Protein AF-A0A1Y2C1S2-F1 (afdb_monomer_lite)

pLDDT: mean 71.83, std 24.32, range [25.81, 98.12]

Sequence (373 aa):
MFNSSDQAVVQDSPNCITTIVNPSDSTSVFQALFCDPNTVVGVEVQNPPTPLNSVPSVIASLASLSVLRLSNALYGSSILQSLFGAVSNATYFSILDLGGNPALSKNTERVLSGFIPELTPELYASPYFIYIFLENNNFSGSFPNSMSDTMAKVSVANNTLLTGPLPASNFSSTSHQVSTTDEWKNTLRCDFGNTSLCVPATWVYQPGCIRTTTLSIRTCDGSVTKPIDPMDPFRRSLGGWTSGSGPDLGPVPSGFGNWTTGYHEISGGNSPALSTTQIAALVFGLLSAGCIGFLVYSRYTNLKRRNLTGASTTTRGTSTRNGADYVELEEEIELPRYSPMAPEYHENQGGSSSQTSPVVKEGKVDKKTKAEV

Secondary structure (DSSP, 8-state):
---TTS-------TTSEEEEEETTEEEEEEEEEEEETTEEEEEEEES-SS-BSS--GGGGG-TT--EEEEETTB-BSSHHHHHHHHHTT-TT--EEE-PPPGGGTT-GGG-BEEE-PPPPHHHHT-SS--EEE--SSEEEEPPPGGGSS--SEEE-TT-TEEEEEPPPPTT--TT----TT----S--EEE-TTSEEEB-TT-SS--GGGGG-S-PPPBTTS-PPPPPPTT-TTTGGGTT--SS---SS--S-TTS---S----------------TTSSHHHHHHHHHHHHHHHHHHHHHHHHHHHHHHTT--------------------------------------------PPPPPPPP---------

InterPro domains:
  IPR032675 Leucine-rich repeat domain superfamily [G3DSA:3.80.10.10] (10-185)
  IPR046959 Pollen receptor-like kinase 1-6/SFR4-like [PTHR48007] (56-325)

Organism: NCBI:txid329046

Foldseek 3Di:
DQDPPQPQPQPDDPQQKTKGAGPVHRQFIWMFHAPDLQATAETATGPHVQADQEDQLVLLVRQNHAYYHQELRYAEECHQVVNLVSNLNHLQHAEDHHAYDLVCLPPRSRAYEHANDAHDPSQLPRPRHAYYHRDSHQYADEDYQSPALSHQEEEHAHNARYADEDAAHPPPDPPPDRDSAHARQNHQAYHHHNYHYAHEPSYQAHHLRCVPDPDFGHHPVRDDGHHHPPVRPVVVVVPDPDPDCDDDPPDDPVPVPDPDDDDDDDDDDDDDDDDDDDPPNVCVSVCVVVVSVVSSVVSVVVVVVVVVVVVPPPPPDDDDDDDDDDDDDDPPPDDPPPDPPDPDDPPPPDDDDDDDDDDDDDDDDDDDDDDDD

Structure (mmCIF, N/CA/C/O backbone):
data_AF-A0A1Y2C1S2-F1
#
_entry.id   AF-A0A1Y2C1S2-F1
#
loop_
_atom_site.group_PDB
_atom_site.id
_atom_site.type_symbol
_atom_site.label_atom_id
_atom_site.label_alt_id
_atom_site.label_comp_id
_atom_site.label_asym_id
_atom_site.label_entity_id
_atom_site.label_seq_id
_atom_site.pdbx_PDB_ins_code
_atom_site.Cartn_x
_atom_site.Cartn_y
_atom_site.Cartn_z
_atom_site.occupancy
_atom_site.B_iso_or_equiv
_atom_site.auth_seq_id
_atom_site.auth_comp_id
_atom_site.auth_asym_id
_atom_site.auth_atom_id
_atom_site.pdbx_PDB_model_num
ATOM 1 N N . MET A 1 1 ? -23.536 -3.121 6.756 1.00 58.19 1 MET A N 1
ATOM 2 C CA . MET A 1 1 ? -22.904 -2.262 7.777 1.00 58.19 1 MET A CA 1
ATOM 3 C C . MET A 1 1 ? -23.477 -2.711 9.098 1.00 58.19 1 MET A C 1
ATOM 5 O O . MET A 1 1 ? -24.654 -3.047 9.095 1.00 58.19 1 MET A O 1
ATOM 9 N N . PHE A 1 2 ? -22.677 -2.737 10.162 1.00 43.38 2 PHE A N 1
ATOM 10 C CA . PHE A 1 2 ? -23.150 -3.153 11.478 1.00 43.38 2 PHE A CA 1
ATOM 11 C C . PHE A 1 2 ? -24.281 -2.242 11.932 1.00 43.38 2 PHE A C 1
ATOM 13 O O . PHE A 1 2 ? -24.080 -1.048 12.155 1.00 43.38 2 PHE A O 1
ATOM 20 N N . ASN A 1 3 ? -25.481 -2.789 11.988 1.00 44.88 3 ASN A N 1
ATOM 21 C CA . ASN A 1 3 ? -26.625 -2.104 12.541 1.00 44.88 3 ASN A CA 1
ATOM 22 C C . ASN A 1 3 ? -26.408 -1.969 14.057 1.00 44.88 3 ASN A C 1
ATOM 24 O O . ASN A 1 3 ? -25.737 -2.806 14.658 1.00 44.88 3 ASN A O 1
ATOM 28 N N . SER A 1 4 ? -26.984 -0.965 14.721 1.00 44.12 4 SER A N 1
ATOM 29 C CA . SER A 1 4 ? -26.893 -0.890 16.195 1.00 44.12 4 SER A CA 1
ATOM 30 C C . SER A 1 4 ? -27.535 -2.103 16.892 1.00 44.12 4 SER A C 1
ATOM 32 O O . SER A 1 4 ? -27.289 -2.339 18.073 1.00 44.12 4 SER A O 1
ATOM 34 N N . SER A 1 5 ? -28.344 -2.873 16.153 1.00 46.62 5 SER A N 1
ATOM 35 C CA . SER A 1 5 ? -28.918 -4.159 16.552 1.00 46.62 5 SER A CA 1
ATOM 36 C C . SER A 1 5 ? -28.009 -5.365 16.305 1.00 46.62 5 SER A C 1
ATOM 38 O O . SER A 1 5 ? -28.317 -6.449 16.798 1.00 46.62 5 SER A O 1
ATOM 40 N N . ASP A 1 6 ? -26.928 -5.216 15.539 1.00 49.78 6 ASP A N 1
ATOM 41 C CA . ASP A 1 6 ? -25.979 -6.301 15.319 1.00 49.78 6 ASP A CA 1
ATOM 42 C C . ASP A 1 6 ? -25.179 -6.461 16.606 1.00 49.78 6 ASP A C 1
ATOM 44 O O . ASP A 1 6 ? -24.431 -5.570 17.014 1.00 49.78 6 ASP A O 1
ATOM 48 N N . GLN A 1 7 ? -25.384 -7.585 17.293 1.00 49.09 7 GLN A N 1
ATOM 49 C CA . GLN A 1 7 ? -24.634 -7.883 18.502 1.00 49.09 7 GLN A CA 1
ATOM 50 C C . GLN A 1 7 ? -23.166 -8.060 18.126 1.00 49.09 7 GLN A C 1
ATOM 52 O O . GLN A 1 7 ? -22.754 -9.113 17.642 1.00 49.09 7 GLN A O 1
ATOM 57 N N . ALA A 1 8 ? -22.378 -7.008 18.341 1.00 53.69 8 ALA A N 1
ATOM 58 C CA . ALA A 1 8 ? -20.935 -7.097 18.292 1.00 53.69 8 ALA A CA 1
ATOM 59 C C . ALA A 1 8 ? -20.509 -8.125 19.344 1.00 53.69 8 ALA A C 1
ATOM 61 O O . ALA A 1 8 ? -20.595 -7.878 20.549 1.00 53.69 8 ALA A O 1
ATOM 62 N N . VAL A 1 9 ? -20.068 -9.294 18.886 1.00 56.16 9 VAL A N 1
ATOM 63 C CA . VAL A 1 9 ? -19.384 -10.251 19.749 1.00 56.16 9 VAL A CA 1
ATOM 64 C C . VAL A 1 9 ? -18.013 -9.655 20.034 1.00 56.16 9 VAL A C 1
ATOM 66 O O . VAL A 1 9 ? -17.064 -9.847 19.280 1.00 56.16 9 VAL A O 1
ATOM 69 N N . VAL A 1 10 ? -17.928 -8.862 21.103 1.00 56.62 10 VAL A N 1
ATOM 70 C CA . VAL A 1 10 ? -16.654 -8.328 21.584 1.00 56.62 10 VAL A CA 1
ATOM 71 C C . VAL A 1 10 ? -15.895 -9.483 22.219 1.00 56.62 10 VAL A C 1
ATOM 73 O O . VAL A 1 10 ? -16.111 -9.837 23.378 1.00 56.62 10 VAL A O 1
ATOM 76 N N . GLN A 1 11 ? -15.017 -10.099 21.439 1.00 56.59 11 GLN A N 1
ATOM 77 C CA . GLN A 1 11 ? -14.095 -11.098 21.950 1.00 56.59 11 GLN A CA 1
ATOM 78 C C . GLN A 1 11 ? -12.866 -10.378 22.516 1.00 56.59 11 GLN A C 1
ATOM 80 O O . GLN A 1 11 ? -11.910 -10.092 21.798 1.00 56.59 11 GLN A O 1
ATOM 85 N N . ASP A 1 12 ? -12.915 -10.043 23.807 1.00 55.41 12 ASP A N 1
ATOM 86 C CA . ASP A 1 12 ? -11.775 -9.466 24.524 1.00 55.41 12 ASP A CA 1
ATOM 87 C C . ASP A 1 12 ? -10.685 -10.536 24.693 1.00 55.41 12 ASP A C 1
ATOM 89 O O . ASP A 1 12 ? -10.732 -11.374 25.595 1.00 55.41 12 ASP A O 1
ATOM 93 N N . SER A 1 13 ? -9.689 -10.509 23.807 1.00 61.09 13 SER A N 1
ATOM 94 C CA . SER A 1 13 ? -8.482 -11.320 23.952 1.00 61.09 13 SER A CA 1
ATOM 95 C C . SER A 1 13 ? -7.533 -10.674 24.977 1.00 61.09 13 SER A C 1
ATOM 97 O O . SER A 1 13 ? -7.455 -9.436 25.045 1.00 61.09 13 SER A O 1
ATOM 99 N N . PRO A 1 14 ? -6.761 -11.464 25.754 1.00 69.25 14 PRO A N 1
ATOM 100 C CA . PRO A 1 14 ? -5.636 -10.943 26.538 1.00 69.25 14 PRO A CA 1
ATOM 101 C C . PRO A 1 14 ? -4.623 -10.163 25.681 1.00 69.25 14 PRO A C 1
ATOM 103 O O . PRO A 1 14 ? -3.882 -9.347 26.214 1.00 69.25 14 PRO A O 1
ATOM 106 N N . ASN A 1 15 ? -4.654 -10.332 24.357 1.00 73.50 15 ASN A N 1
ATOM 107 C CA . ASN A 1 15 ? -3.693 -9.757 23.416 1.00 73.50 15 ASN A CA 1
ATOM 108 C C . ASN A 1 15 ? -4.029 -8.326 22.952 1.00 73.50 15 ASN A C 1
ATOM 110 O O . ASN A 1 15 ? -3.573 -7.919 21.893 1.00 73.50 15 ASN A O 1
ATOM 114 N N . CYS A 1 16 ? -4.848 -7.572 23.694 1.00 88.12 16 CYS A N 1
ATOM 115 C CA . CYS A 1 16 ? -5.206 -6.182 23.360 1.00 88.12 16 CYS A CA 1
ATOM 116 C C . CYS A 1 16 ? -5.847 -5.983 21.968 1.00 88.12 16 CYS A C 1
ATOM 118 O O . CYS A 1 16 ? -5.737 -4.916 21.371 1.00 88.12 16 CYS A O 1
ATOM 120 N N . ILE A 1 17 ? -6.552 -6.993 21.455 1.00 90.31 17 ILE A N 1
ATOM 121 C CA . ILE A 1 17 ? -7.254 -6.928 20.167 1.00 90.31 17 ILE A CA 1
ATOM 122 C C . ILE A 1 17 ? -8.752 -6.930 20.421 1.00 90.31 17 ILE A C 1
ATOM 124 O O . ILE A 1 17 ? -9.255 -7.750 21.189 1.00 90.31 17 ILE A O 1
ATOM 128 N N . THR A 1 18 ? -9.459 -6.034 19.738 1.00 88.44 18 THR A N 1
ATOM 129 C CA . THR A 1 18 ? -10.916 -6.075 19.632 1.00 88.44 18 THR A CA 1
ATOM 130 C C . THR A 1 18 ? -11.305 -6.411 18.202 1.00 88.44 18 THR A C 1
ATOM 132 O O . THR A 1 18 ? -10.871 -5.733 17.276 1.00 88.44 18 THR A O 1
ATOM 135 N N . THR A 1 19 ? -12.134 -7.441 18.035 1.00 89.94 19 THR A N 1
ATOM 136 C CA . THR A 1 19 ? -12.694 -7.852 16.741 1.00 89.94 19 THR A CA 1
ATOM 137 C C . THR A 1 19 ? -14.204 -7.660 16.740 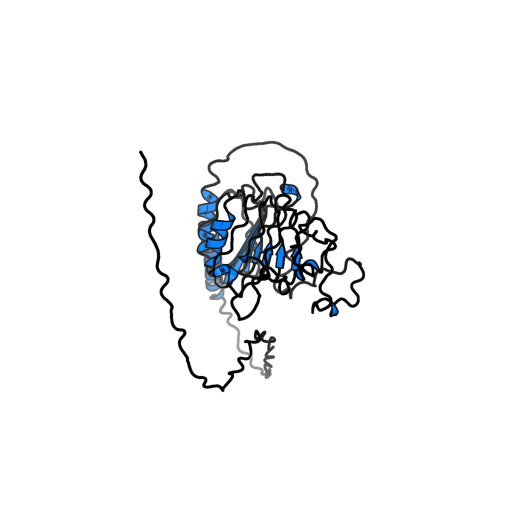1.00 89.94 19 THR A C 1
ATOM 139 O O . THR A 1 19 ? -14.869 -7.976 17.723 1.00 89.94 19 THR A O 1
ATOM 142 N N . ILE A 1 20 ? -14.739 -7.168 15.627 1.00 88.56 20 ILE A N 1
ATOM 143 C CA . ILE A 1 20 ? -16.166 -7.052 15.346 1.00 88.56 20 ILE A CA 1
ATOM 144 C C . ILE A 1 20 ? -16.408 -7.715 13.980 1.00 88.56 20 ILE A C 1
ATOM 146 O O . ILE A 1 20 ? -15.863 -7.274 12.969 1.00 88.56 20 ILE A O 1
ATOM 150 N N . VAL A 1 21 ? -17.205 -8.787 13.948 1.00 91.06 21 VAL A N 1
ATOM 151 C CA . VAL A 1 21 ? -17.514 -9.568 12.731 1.00 91.06 21 VAL A CA 1
ATOM 152 C C . VAL A 1 21 ? -18.985 -9.435 12.392 1.00 91.06 21 VAL A C 1
ATOM 154 O O . VAL A 1 21 ? -19.830 -9.572 13.278 1.00 91.06 21 VAL A O 1
ATOM 157 N N . ASN A 1 22 ? -19.299 -9.155 11.126 1.00 85.69 22 ASN A N 1
ATOM 158 C CA . ASN A 1 22 ? -20.676 -8.940 10.701 1.00 85.69 22 ASN A CA 1
ATOM 159 C C . ASN A 1 22 ? -21.453 -10.258 10.792 1.00 85.69 22 ASN A C 1
ATOM 161 O O . ASN A 1 22 ? -21.057 -11.232 10.155 1.00 85.69 22 ASN A O 1
ATOM 165 N N . PRO A 1 23 ? -22.573 -10.310 11.539 1.00 88.56 23 PRO A N 1
ATOM 166 C CA . PRO A 1 23 ? -23.331 -11.548 11.701 1.00 88.56 23 PRO A CA 1
ATOM 167 C C . PRO A 1 23 ? -23.911 -12.074 10.381 1.00 88.56 23 PRO A C 1
ATOM 169 O O . PRO A 1 23 ? -24.165 -13.267 10.259 1.00 88.56 23 PRO A O 1
ATOM 172 N N . SER A 1 24 ? -24.119 -11.194 9.397 1.00 90.75 24 SER A N 1
ATOM 173 C CA . SER A 1 24 ? -24.622 -11.556 8.065 1.00 90.75 24 SER A CA 1
ATOM 174 C C . SER A 1 24 ? -23.524 -11.911 7.058 1.00 90.75 24 SER A C 1
ATOM 176 O O . SER A 1 24 ? -23.828 -12.479 6.014 1.00 90.75 24 SER A O 1
ATOM 178 N N . ASP A 1 25 ? -22.266 -11.578 7.352 1.00 87.75 25 ASP A N 1
ATOM 179 C CA . ASP A 1 25 ? -21.135 -11.773 6.447 1.00 87.75 25 ASP A CA 1
ATOM 180 C C . ASP A 1 25 ? -19.847 -11.949 7.255 1.00 87.75 25 ASP A C 1
ATOM 182 O O . ASP A 1 25 ? -19.227 -10.980 7.697 1.00 87.75 25 ASP A O 1
ATOM 186 N N . SER A 1 26 ? -19.418 -13.198 7.420 1.00 90.94 26 SER A N 1
ATOM 187 C CA . SER A 1 26 ? -18.207 -13.526 8.172 1.00 90.94 26 SER A CA 1
ATOM 188 C C . SER A 1 26 ? -16.919 -13.014 7.523 1.00 90.94 26 SER A C 1
ATOM 190 O O . SER A 1 26 ? -15.879 -13.033 8.173 1.00 90.94 26 SER A O 1
ATOM 192 N N . THR A 1 27 ? -16.958 -12.573 6.260 1.00 90.81 27 THR A N 1
ATOM 193 C CA . THR A 1 27 ? -15.801 -11.973 5.577 1.00 90.81 27 THR A CA 1
ATOM 194 C C . THR A 1 27 ? -15.654 -10.481 5.874 1.00 90.81 27 THR A C 1
ATOM 196 O O . THR A 1 27 ? -14.586 -9.915 5.640 1.00 90.81 27 THR A O 1
ATOM 199 N N . SER A 1 28 ? -16.713 -9.854 6.399 1.00 92.56 28 SER A N 1
ATOM 200 C CA . SER A 1 28 ? -16.741 -8.453 6.801 1.00 92.56 28 SER A CA 1
ATOM 201 C C . SER A 1 28 ? -16.262 -8.317 8.247 1.00 92.56 28 SER A C 1
ATOM 203 O O . SER A 1 28 ? -17.039 -8.491 9.195 1.00 92.56 28 SER A O 1
ATOM 205 N N . VAL A 1 29 ? -15.000 -7.934 8.415 1.00 92.88 29 VAL A N 1
ATOM 206 C CA . VAL A 1 29 ? -14.326 -7.861 9.717 1.00 92.88 29 VAL A CA 1
ATOM 207 C C . VAL A 1 29 ? -13.828 -6.442 9.984 1.00 92.88 29 VAL A C 1
ATOM 209 O O . VAL A 1 29 ? -13.278 -5.783 9.104 1.00 92.88 29 VAL A O 1
ATOM 212 N N . PHE A 1 30 ? -14.016 -5.973 11.216 1.00 94.31 30 PHE A N 1
ATOM 213 C CA . PHE A 1 30 ? -13.339 -4.803 11.767 1.00 94.31 30 PHE A CA 1
ATOM 214 C C . PHE A 1 30 ? -12.497 -5.231 12.964 1.00 94.31 30 PHE A C 1
ATOM 216 O O . PHE A 1 30 ? -12.990 -5.907 13.869 1.00 94.31 30 PHE A O 1
ATOM 223 N N . GLN A 1 31 ? -11.248 -4.792 13.000 1.00 94.00 31 GLN A N 1
ATOM 224 C CA . GLN A 1 31 ? -10.311 -5.075 14.071 1.00 94.00 31 GLN A CA 1
ATOM 225 C C . GLN A 1 31 ? -9.529 -3.837 14.474 1.00 94.00 31 GLN A C 1
ATOM 227 O O . GLN A 1 31 ? -9.115 -3.028 13.645 1.00 94.00 31 GLN A O 1
ATOM 232 N N . ALA A 1 32 ? -9.309 -3.718 15.778 1.00 94.62 32 ALA A N 1
ATOM 233 C CA . ALA A 1 32 ? -8.447 -2.708 16.361 1.00 94.62 32 ALA A CA 1
ATOM 234 C C . ALA A 1 32 ? -7.477 -3.372 17.342 1.00 94.62 32 ALA A C 1
ATOM 236 O O . ALA A 1 32 ? -7.888 -4.129 18.228 1.00 94.62 32 ALA A O 1
ATOM 237 N N . LEU A 1 33 ? -6.192 -3.079 17.163 1.00 93.00 33 LEU A N 1
ATOM 238 C CA . LEU A 1 33 ? -5.099 -3.493 18.031 1.00 93.00 33 LEU A CA 1
ATOM 239 C C . LEU A 1 33 ? -4.693 -2.316 18.914 1.00 93.00 33 LEU A C 1
ATOM 241 O O . LEU A 1 33 ? -4.462 -1.205 18.431 1.00 93.00 33 LEU A O 1
ATOM 245 N N . PHE A 1 34 ? -4.562 -2.597 20.201 1.00 92.00 34 PHE A N 1
ATOM 246 C CA . PHE A 1 34 ? -4.246 -1.625 21.228 1.00 92.00 34 PHE A CA 1
ATOM 247 C C . PHE A 1 34 ? -2.914 -1.972 21.901 1.00 92.00 34 PHE A C 1
ATOM 249 O O . PHE A 1 34 ? -2.631 -3.141 22.145 1.00 92.00 34 PHE A O 1
ATOM 256 N N . CYS A 1 35 ? -2.103 -0.972 22.239 1.00 88.69 35 CYS A N 1
ATOM 257 C CA . CYS A 1 35 ? -0.962 -1.174 23.147 1.00 88.69 35 CYS A CA 1
ATOM 258 C C . CYS A 1 35 ? -1.383 -1.032 24.614 1.00 88.69 35 CYS A C 1
ATOM 260 O O . CYS A 1 35 ? -0.890 -1.738 25.489 1.00 88.69 35 CYS A O 1
ATOM 262 N N . ASP A 1 36 ? -2.333 -0.139 24.871 1.00 88.69 36 ASP A N 1
ATOM 263 C CA . ASP A 1 36 ? -2.933 0.128 26.174 1.00 88.69 36 ASP A CA 1
ATOM 264 C C . ASP A 1 36 ? -4.424 0.482 25.973 1.00 88.69 36 ASP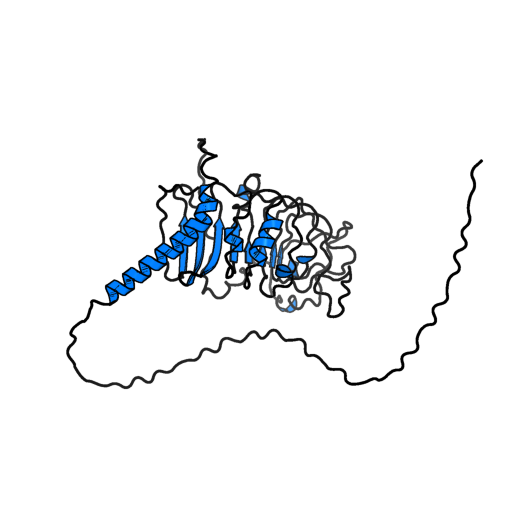 A C 1
ATOM 266 O O . ASP A 1 36 ? -4.880 0.559 24.831 1.00 88.69 36 ASP A O 1
ATOM 270 N N . PRO A 1 37 ? -5.226 0.696 27.032 1.00 83.81 37 PRO A N 1
ATOM 271 C CA . PRO A 1 37 ? -6.664 0.940 26.889 1.00 83.81 37 PRO A CA 1
ATOM 272 C C . PRO A 1 37 ? -7.067 2.121 25.989 1.00 83.81 37 PRO A C 1
ATOM 274 O O . PRO A 1 37 ? -8.221 2.168 25.570 1.00 83.81 37 PRO A O 1
ATOM 277 N N . ASN A 1 38 ? -6.161 3.063 25.715 1.00 87.75 38 ASN A N 1
ATOM 278 C CA . ASN A 1 38 ? -6.422 4.298 24.979 1.00 87.75 38 ASN A CA 1
ATOM 279 C C . ASN A 1 38 ? -5.603 4.430 23.683 1.00 87.75 38 ASN A C 1
ATOM 281 O O . ASN A 1 38 ? -5.903 5.307 22.874 1.00 87.75 38 ASN A O 1
ATOM 285 N N . THR A 1 39 ? -4.593 3.586 23.470 1.00 91.38 39 THR A N 1
ATOM 286 C CA . THR A 1 39 ? -3.665 3.726 22.341 1.00 91.38 39 THR A CA 1
ATOM 287 C C . THR A 1 39 ? -3.909 2.662 21.281 1.00 91.38 39 THR A C 1
ATOM 289 O O . THR A 1 39 ? -3.531 1.503 21.455 1.00 91.38 39 THR A O 1
ATOM 292 N N . VAL A 1 40 ? -4.505 3.070 20.158 1.00 94.75 40 VAL A N 1
ATOM 293 C CA . VAL A 1 40 ? -4.667 2.231 18.961 1.00 94.75 40 VAL A CA 1
ATOM 294 C C . VAL A 1 40 ? -3.370 2.243 18.157 1.00 94.75 40 VAL A C 1
ATOM 296 O O . VAL A 1 40 ? -2.907 3.304 17.742 1.00 94.75 40 VAL A O 1
ATOM 299 N N . VAL A 1 41 ? -2.813 1.062 17.902 1.00 96.69 41 VAL A N 1
ATOM 300 C CA . VAL A 1 41 ? -1.593 0.888 17.096 1.00 96.69 41 VAL A CA 1
ATOM 301 C C . VAL A 1 41 ? -1.829 0.133 15.794 1.00 96.69 41 VAL A C 1
ATOM 303 O O . VAL A 1 41 ? -0.994 0.187 14.893 1.00 96.69 41 VAL A O 1
ATOM 306 N N . GLY A 1 42 ? -2.974 -0.534 15.655 1.00 96.69 42 GLY A N 1
ATOM 307 C CA . GLY A 1 42 ? -3.355 -1.211 14.423 1.00 96.69 42 GLY A CA 1
ATOM 308 C C . GLY A 1 42 ? -4.847 -1.099 14.160 1.00 96.69 42 GLY A C 1
ATOM 309 O O . GLY A 1 42 ? -5.649 -1.222 15.085 1.00 96.69 42 GLY A O 1
ATOM 310 N N . VAL A 1 43 ? -5.217 -0.882 12.903 1.00 96.94 43 VAL A N 1
ATOM 311 C CA . VAL A 1 43 ? -6.607 -0.925 12.440 1.00 96.94 43 VAL A CA 1
ATOM 312 C C . VAL A 1 43 ? -6.680 -1.807 11.207 1.00 96.94 43 VAL A C 1
ATOM 314 O O . VAL A 1 43 ? -5.900 -1.638 10.271 1.00 96.94 43 VAL A O 1
ATOM 317 N N . GLU A 1 44 ? -7.639 -2.723 11.201 1.00 96.62 44 GLU A N 1
ATOM 318 C CA . GLU A 1 44 ? -7.928 -3.593 10.072 1.00 96.62 44 GLU A CA 1
ATOM 319 C C . GLU A 1 44 ? -9.424 -3.566 9.753 1.00 96.62 44 GLU A C 1
ATOM 321 O O . GLU A 1 44 ? -10.276 -3.733 10.625 1.00 96.62 44 GLU A O 1
ATOM 326 N N . VAL A 1 45 ? -9.748 -3.309 8.490 1.00 95.69 45 VAL A N 1
ATOM 327 C CA . VAL A 1 45 ? -11.105 -3.350 7.952 1.00 95.69 45 VAL A CA 1
ATOM 328 C C . VAL A 1 45 ? -11.071 -4.183 6.687 1.00 95.69 45 VAL A C 1
ATOM 330 O O . VAL A 1 45 ? -10.375 -3.834 5.734 1.00 95.69 45 VAL A O 1
ATOM 333 N N . GLN A 1 46 ? -11.839 -5.263 6.672 1.00 95.31 46 GLN A N 1
ATOM 334 C CA . GLN A 1 46 ? -11.895 -6.197 5.561 1.00 95.31 46 GLN A CA 1
ATOM 335 C C . GLN A 1 46 ? -13.331 -6.331 5.059 1.00 95.31 46 GLN A C 1
ATOM 337 O O . GLN A 1 46 ? -14.248 -6.509 5.857 1.00 95.31 46 GLN A O 1
ATOM 342 N N . ASN A 1 47 ? -13.513 -6.230 3.738 1.00 93.81 47 ASN A N 1
ATOM 343 C CA . ASN A 1 47 ? -14.783 -6.430 3.029 1.00 93.81 47 ASN A CA 1
ATOM 344 C C . ASN A 1 47 ? -16.009 -5.796 3.717 1.00 93.81 47 ASN A C 1
ATOM 346 O O . ASN A 1 47 ? -17.044 -6.454 3.837 1.00 93.81 47 ASN A O 1
ATOM 350 N N . PRO A 1 48 ? -15.969 -4.525 4.166 1.00 93.69 48 PRO A N 1
ATOM 351 C CA . PRO A 1 48 ? -17.128 -3.942 4.823 1.00 93.69 48 PRO A CA 1
ATOM 352 C C . PRO A 1 48 ? -18.324 -3.960 3.859 1.00 93.69 48 PRO A C 1
ATOM 354 O O . PRO A 1 48 ? -18.145 -3.785 2.649 1.00 93.69 48 PRO A O 1
ATOM 357 N N . PRO A 1 49 ? -19.572 -4.113 4.329 1.00 89.75 49 PRO A N 1
ATOM 358 C CA . PRO A 1 49 ? -20.708 -4.288 3.422 1.00 89.75 49 PRO A CA 1
ATOM 359 C C . PRO A 1 49 ? -20.973 -3.037 2.579 1.00 89.75 49 PRO A C 1
ATOM 361 O O . PRO A 1 49 ? -21.541 -3.127 1.497 1.00 89.75 49 PRO A O 1
ATOM 364 N N . THR A 1 50 ? -20.522 -1.881 3.067 1.00 91.25 50 THR A N 1
ATOM 365 C CA . THR A 1 50 ? -20.531 -0.616 2.340 1.00 91.25 50 THR A CA 1
ATOM 366 C C . THR A 1 50 ? -19.133 -0.008 2.446 1.00 91.25 50 THR A C 1
ATOM 368 O O . THR A 1 50 ? -18.770 0.460 3.528 1.00 91.25 50 THR A O 1
ATOM 371 N N . PRO A 1 51 ? -18.329 -0.068 1.376 1.00 93.56 51 PRO A N 1
ATOM 372 C CA . PRO A 1 51 ? -17.018 0.567 1.338 1.00 93.56 51 PRO A CA 1
ATOM 373 C C . PRO A 1 51 ? -17.164 2.095 1.345 1.00 93.56 51 PRO A C 1
ATOM 375 O O . PRO A 1 51 ? -18.237 2.638 1.070 1.00 93.56 51 PRO A O 1
ATOM 378 N N . LEU A 1 52 ? -16.089 2.796 1.692 1.00 94.19 52 LEU A N 1
ATOM 379 C CA . LEU A 1 52 ? -16.068 4.250 1.821 1.00 94.19 52 LEU A CA 1
ATOM 380 C C . LEU A 1 52 ? -15.409 4.894 0.599 1.00 94.19 52 LEU A C 1
ATOM 382 O O . LEU A 1 52 ? -14.385 4.425 0.110 1.00 94.19 52 LEU A O 1
ATOM 386 N N . ASN A 1 53 ? -15.969 6.009 0.134 1.00 95.38 53 ASN A N 1
ATOM 387 C CA . ASN A 1 53 ? -15.370 6.838 -0.919 1.00 95.38 53 ASN A CA 1
ATOM 388 C C . ASN A 1 53 ? -14.505 7.985 -0.366 1.00 95.38 53 ASN A C 1
ATOM 390 O O . ASN A 1 53 ? -14.071 8.858 -1.116 1.00 95.38 53 ASN A O 1
ATOM 394 N N . SER A 1 54 ? -14.285 8.023 0.946 1.00 95.75 54 SER A N 1
ATOM 395 C CA . SER A 1 54 ? -13.499 9.051 1.618 1.00 95.75 54 SER A CA 1
ATOM 396 C C . SER A 1 54 ? -12.752 8.466 2.809 1.00 95.75 54 SER A C 1
ATOM 398 O O . SER A 1 54 ? -13.137 7.438 3.369 1.00 95.75 54 SER A O 1
ATOM 400 N N . VAL A 1 55 ? -11.654 9.124 3.177 1.00 95.75 55 VAL A N 1
ATOM 401 C CA . VAL A 1 55 ? -10.826 8.741 4.321 1.00 95.75 55 VAL A CA 1
ATOM 402 C C . VAL A 1 55 ? -11.461 9.298 5.595 1.00 95.75 55 VAL A C 1
ATOM 404 O O . VAL A 1 55 ? -11.622 10.517 5.698 1.00 95.75 55 VAL A O 1
ATOM 407 N N . PRO A 1 56 ? -11.811 8.457 6.583 1.00 94.38 56 PRO A N 1
ATOM 408 C CA . PRO A 1 56 ? -12.309 8.941 7.863 1.00 94.38 56 PRO A CA 1
ATOM 409 C C . PRO A 1 56 ? -11.285 9.844 8.559 1.00 94.38 56 PRO A C 1
ATOM 411 O O . PRO A 1 56 ? -10.139 9.443 8.765 1.00 94.38 56 PRO A O 1
ATOM 414 N N . SER A 1 57 ? -11.709 11.032 9.000 1.00 92.75 57 SER A N 1
ATOM 415 C CA . SER A 1 57 ? -10.834 11.996 9.693 1.00 92.75 57 SER A CA 1
ATOM 416 C C . SER A 1 57 ? -10.208 11.434 10.971 1.00 92.75 57 SER A C 1
ATOM 418 O O . SER A 1 57 ? -9.132 11.870 11.370 1.00 92.75 57 SER A O 1
ATOM 420 N N . VAL A 1 58 ? -10.841 10.428 11.586 1.00 92.94 58 VAL A N 1
ATOM 421 C CA . VAL A 1 58 ? -10.300 9.748 12.767 1.00 92.94 58 VAL A CA 1
ATOM 422 C C . VAL A 1 58 ? -8.942 9.103 12.494 1.00 92.94 58 VAL A C 1
ATOM 424 O O . VAL A 1 58 ? -8.121 9.091 13.402 1.00 92.94 58 VAL A O 1
ATOM 427 N N . ILE A 1 59 ? -8.656 8.641 11.269 1.00 94.88 59 ILE A N 1
ATOM 428 C CA . ILE A 1 59 ? -7.360 8.023 10.934 1.00 94.88 59 ILE A CA 1
ATOM 429 C C . ILE A 1 59 ? -6.219 9.010 11.209 1.00 94.88 59 ILE A C 1
ATOM 431 O O . ILE A 1 59 ? -5.230 8.638 11.830 1.00 94.88 59 ILE A O 1
ATOM 435 N N . ALA A 1 60 ? -6.408 10.286 10.861 1.00 95.19 60 ALA A N 1
ATOM 436 C CA . ALA A 1 60 ? -5.419 11.338 11.093 1.00 95.19 60 ALA A CA 1
ATOM 437 C C . ALA A 1 60 ? -5.200 11.675 12.581 1.00 95.19 60 ALA A C 1
ATOM 439 O O . ALA A 1 60 ? -4.210 12.321 12.915 1.00 95.19 60 ALA A O 1
ATOM 440 N N . SER A 1 61 ? -6.114 11.261 13.469 1.00 94.38 61 SER A N 1
ATOM 441 C CA . SER A 1 61 ? -5.999 11.461 14.922 1.00 94.38 61 SER A CA 1
ATOM 442 C C . SER A 1 61 ? -5.269 10.323 15.647 1.00 94.38 61 SER A C 1
ATOM 444 O O . SER A 1 61 ? -4.939 10.456 16.825 1.00 94.38 61 SER A O 1
ATOM 446 N N . LEU A 1 62 ? -4.992 9.207 14.961 1.00 95.12 62 LEU A N 1
ATOM 447 C CA . LEU A 1 62 ? -4.325 8.040 15.538 1.00 95.12 62 LEU A CA 1
ATOM 448 C C . LEU A 1 62 ? -2.799 8.215 15.483 1.00 95.12 62 LEU A C 1
ATOM 450 O O . LEU A 1 62 ? -2.116 7.568 14.697 1.00 95.12 62 LEU A O 1
ATOM 454 N N . ALA A 1 63 ? -2.253 9.087 16.333 1.00 95.81 63 ALA A N 1
ATOM 455 C CA . ALA A 1 63 ? -0.822 9.430 16.337 1.00 95.81 63 ALA A CA 1
ATOM 456 C C . ALA A 1 63 ? 0.123 8.224 16.547 1.00 95.81 63 ALA A C 1
ATOM 458 O O . ALA A 1 63 ? 1.279 8.254 16.125 1.00 95.81 63 ALA A O 1
ATOM 459 N N . SER A 1 64 ? -0.364 7.155 17.185 1.00 96.31 64 SER A N 1
ATOM 460 C CA . SER A 1 64 ? 0.391 5.921 17.450 1.00 96.31 64 SER A CA 1
ATOM 461 C C . SER A 1 64 ? 0.114 4.796 16.447 1.00 96.31 64 SER A C 1
ATOM 463 O O . SER A 1 64 ? 0.565 3.672 16.662 1.00 96.31 64 SER A O 1
ATOM 465 N N . LEU A 1 65 ? -0.629 5.067 15.370 1.00 97.06 65 LEU A N 1
ATOM 466 C CA . LEU A 1 65 ? -0.954 4.064 14.362 1.00 97.06 65 LEU A CA 1
ATOM 467 C C . LEU A 1 65 ? 0.325 3.545 13.696 1.00 97.06 65 LEU A C 1
ATOM 469 O O . LEU A 1 65 ? 1.101 4.311 13.134 1.00 97.06 65 LEU A O 1
ATOM 473 N N . SER A 1 66 ? 0.530 2.232 13.734 1.00 97.75 66 SER A N 1
ATOM 474 C CA . SER A 1 66 ? 1.638 1.568 13.048 1.00 97.75 66 SER A CA 1
ATOM 475 C C . SER A 1 66 ? 1.164 0.743 11.857 1.00 97.75 66 SER A C 1
ATOM 477 O O . SER A 1 66 ? 1.823 0.717 10.821 1.00 97.75 66 SER A O 1
ATOM 479 N N . VAL A 1 67 ? -0.003 0.108 11.971 1.00 97.81 67 VAL A N 1
ATOM 480 C CA . VAL A 1 67 ? -0.549 -0.773 10.934 1.00 97.81 67 VAL A CA 1
ATOM 481 C C . VAL A 1 67 ? -1.935 -0.301 10.521 1.00 97.81 67 VAL A C 1
ATOM 483 O O . VAL A 1 67 ? -2.820 -0.148 11.362 1.00 97.81 67 VAL A O 1
ATOM 486 N N . LEU A 1 68 ? -2.147 -0.119 9.221 1.00 98.00 68 LEU A N 1
ATOM 487 C CA . LEU A 1 68 ? -3.459 0.163 8.653 1.00 98.00 68 LEU A CA 1
ATOM 488 C C . LEU A 1 68 ? -3.744 -0.785 7.492 1.00 98.00 68 LEU A C 1
ATOM 490 O O . LEU A 1 68 ? -3.076 -0.723 6.462 1.00 98.00 68 LEU A O 1
ATOM 494 N N . ARG A 1 69 ? -4.759 -1.637 7.652 1.00 97.88 69 ARG A N 1
ATOM 495 C CA . ARG A 1 69 ? -5.246 -2.544 6.608 1.00 97.88 69 ARG A CA 1
ATOM 496 C C . ARG A 1 69 ? -6.691 -2.219 6.262 1.00 97.88 69 ARG A C 1
ATOM 498 O O . ARG A 1 69 ? -7.546 -2.225 7.137 1.00 97.88 69 ARG A O 1
ATOM 505 N N . LEU A 1 70 ? -6.981 -1.915 5.005 1.00 96.88 70 LEU A N 1
ATOM 506 C CA . LEU A 1 70 ? -8.298 -1.473 4.533 1.00 96.88 70 LEU A CA 1
ATOM 507 C C . LEU A 1 70 ? -8.704 -2.247 3.268 1.00 96.88 70 LEU A C 1
ATOM 509 O O . LEU A 1 70 ? -9.085 -1.661 2.251 1.00 96.88 70 LEU A O 1
ATOM 513 N N . SER A 1 71 ? -8.621 -3.577 3.332 1.00 96.19 71 SER A N 1
ATOM 514 C CA . SER A 1 71 ? -8.897 -4.469 2.203 1.00 96.19 71 SER A CA 1
ATOM 515 C C . SER A 1 71 ? -10.361 -4.385 1.757 1.00 96.19 71 SER A C 1
ATOM 517 O O . SER A 1 71 ? -11.290 -4.639 2.531 1.00 96.19 71 SER A O 1
ATOM 519 N N . ASN A 1 72 ? -10.574 -3.974 0.501 1.00 95.31 72 ASN A N 1
ATOM 520 C CA . ASN A 1 72 ? -11.892 -3.672 -0.081 1.00 95.31 72 ASN A CA 1
ATOM 521 C C . ASN A 1 72 ? -12.754 -2.709 0.754 1.00 95.31 72 ASN A C 1
ATOM 523 O O . ASN A 1 72 ? -13.984 -2.715 0.634 1.00 95.31 72 ASN A O 1
ATOM 527 N N . ALA A 1 73 ? -12.132 -1.900 1.616 1.00 95.69 73 ALA A N 1
ATOM 528 C CA . ALA A 1 73 ? -12.843 -0.977 2.490 1.00 95.69 73 ALA A CA 1
ATOM 529 C C . ALA A 1 73 ? -13.000 0.418 1.888 1.00 95.69 73 ALA A C 1
ATOM 531 O O . ALA A 1 73 ? -13.857 1.180 2.334 1.00 95.69 73 ALA A O 1
ATOM 532 N N . LEU A 1 74 ? -12.207 0.734 0.866 1.00 96.06 74 LEU A N 1
ATOM 533 C CA . LEU A 1 74 ? -12.186 2.017 0.181 1.00 96.06 74 LEU A CA 1
ATOM 534 C C . LEU A 1 74 ? -12.434 1.828 -1.324 1.00 96.06 74 LEU A C 1
ATOM 536 O O . LEU A 1 74 ? -12.108 0.778 -1.875 1.00 96.06 74 LEU A O 1
ATOM 540 N N . TYR A 1 75 ? -12.986 2.841 -1.995 1.00 96.31 75 TYR A N 1
ATOM 541 C CA . TYR A 1 75 ? -13.160 2.842 -3.453 1.00 96.31 75 TYR A CA 1
ATOM 542 C C . TYR A 1 75 ? -13.088 4.245 -4.060 1.00 96.31 75 TYR A C 1
ATOM 544 O O . TYR A 1 75 ? -13.373 5.244 -3.405 1.00 96.31 75 TYR A O 1
ATOM 552 N N . GLY A 1 76 ? -12.759 4.324 -5.347 1.00 96.50 76 GLY A N 1
ATOM 553 C CA . GLY A 1 76 ? -12.672 5.588 -6.080 1.00 96.50 76 GLY A CA 1
ATOM 554 C C . GLY A 1 76 ? -11.240 6.047 -6.347 1.00 96.50 76 GLY A C 1
ATOM 555 O O . GLY A 1 76 ? -10.271 5.373 -5.998 1.00 96.50 76 GLY A O 1
ATOM 556 N N . SER A 1 77 ? -11.113 7.191 -7.026 1.00 96.25 77 SER A N 1
ATOM 557 C CA . SER A 1 77 ? -9.867 7.588 -7.696 1.00 96.25 77 SER A CA 1
ATOM 558 C C . SER A 1 77 ? -8.975 8.579 -6.950 1.00 96.25 77 SER A C 1
ATOM 560 O O . SER A 1 77 ? -7.863 8.842 -7.393 1.00 96.25 77 SER A O 1
ATOM 562 N N . SER A 1 78 ? -9.458 9.181 -5.863 1.00 95.06 78 SER A N 1
ATOM 563 C CA . SER A 1 78 ? -8.767 10.281 -5.167 1.00 95.06 78 SER A CA 1
ATOM 564 C C . SER A 1 78 ? -8.469 9.992 -3.696 1.00 95.06 78 SER A C 1
ATOM 566 O O . SER A 1 78 ? -7.971 10.862 -2.986 1.00 95.06 78 SER A O 1
ATOM 568 N N . ILE A 1 79 ? -8.771 8.781 -3.221 1.00 96.38 79 ILE A N 1
ATOM 569 C CA . ILE A 1 79 ? -8.640 8.420 -1.805 1.00 96.38 79 ILE A CA 1
ATOM 570 C C . ILE A 1 79 ? -7.184 8.407 -1.348 1.00 96.38 79 ILE A C 1
ATOM 572 O O . ILE A 1 79 ? -6.899 8.870 -0.245 1.00 96.38 79 ILE A O 1
ATOM 576 N N . LEU A 1 80 ? -6.268 7.894 -2.177 1.00 97.62 80 LEU A N 1
ATOM 577 C CA . LEU A 1 80 ? -4.874 7.699 -1.774 1.00 97.62 80 LEU A CA 1
ATOM 578 C C . LEU A 1 80 ? -4.203 9.002 -1.333 1.00 97.62 80 LEU A C 1
ATOM 580 O O . LEU A 1 80 ? -3.491 9.000 -0.336 1.00 97.62 80 LEU A O 1
ATOM 584 N N . GLN A 1 81 ? -4.490 10.124 -2.001 1.00 97.06 81 GLN A N 1
ATOM 585 C CA . GLN A 1 81 ? -3.901 11.417 -1.643 1.00 97.06 81 GLN A CA 1
ATOM 586 C C . GLN A 1 81 ? -4.312 11.847 -0.230 1.00 97.06 81 GLN A C 1
ATOM 588 O O . GLN A 1 81 ? -3.472 12.247 0.574 1.00 97.06 81 GLN A O 1
ATOM 593 N N . SER A 1 82 ? -5.608 11.752 0.082 1.00 97.19 82 SER A N 1
ATOM 594 C CA . SER A 1 82 ? -6.122 12.064 1.418 1.00 97.19 82 SER A CA 1
ATOM 595 C C . SER A 1 82 ? -5.630 11.067 2.461 1.00 97.19 82 SER A C 1
ATOM 597 O O . SER A 1 82 ? -5.405 11.445 3.606 1.00 97.19 82 SER A O 1
ATOM 599 N N . LEU A 1 83 ? -5.454 9.801 2.078 1.00 97.88 83 LEU A N 1
ATOM 600 C CA . LEU A 1 83 ? -5.029 8.749 2.991 1.00 97.88 83 LEU A CA 1
ATOM 601 C C . LEU A 1 83 ? -3.565 8.911 3.379 1.00 97.88 83 LEU A C 1
ATOM 603 O O . LEU A 1 83 ? -3.261 8.852 4.565 1.00 97.88 83 LEU A O 1
ATOM 607 N N . PHE A 1 84 ? -2.686 9.179 2.411 1.00 97.81 84 PHE A N 1
ATOM 608 C CA . PHE A 1 84 ? -1.277 9.473 2.667 1.00 97.81 84 PHE A CA 1
ATOM 609 C C . PHE A 1 84 ? -1.130 10.681 3.596 1.00 97.81 84 PHE A C 1
ATOM 611 O O . PHE A 1 84 ? -0.415 10.594 4.587 1.00 97.81 84 PHE A O 1
ATOM 618 N N . GLY A 1 85 ? -1.892 11.756 3.368 1.00 97.31 85 GLY A N 1
ATOM 619 C CA . GLY A 1 85 ? -1.906 12.903 4.284 1.00 97.31 85 GLY A CA 1
ATOM 620 C C . GLY A 1 85 ? -2.505 12.614 5.670 1.00 97.31 85 GLY A C 1
ATOM 621 O O . GLY A 1 85 ? -2.204 13.320 6.625 1.00 97.31 85 GLY A O 1
ATOM 622 N N . ALA A 1 86 ? -3.360 11.597 5.815 1.00 96.81 86 ALA A N 1
ATOM 623 C CA . ALA A 1 86 ? -3.893 11.205 7.119 1.00 96.81 86 ALA A CA 1
ATOM 624 C C . ALA A 1 86 ? -2.880 10.372 7.917 1.00 96.81 86 ALA A C 1
ATOM 626 O O . ALA A 1 86 ? -2.693 10.608 9.108 1.00 96.81 86 ALA A O 1
ATOM 627 N N . VAL A 1 87 ? -2.222 9.405 7.270 1.00 97.50 87 VAL A N 1
ATOM 628 C CA . VAL A 1 87 ? -1.271 8.501 7.941 1.00 97.50 87 VAL A CA 1
ATOM 629 C C . VAL A 1 87 ? 0.112 9.123 8.143 1.00 97.50 87 VAL A C 1
ATOM 631 O O . VAL A 1 87 ? 0.858 8.652 8.994 1.00 97.50 87 VAL A O 1
ATOM 634 N N . SER A 1 88 ? 0.438 10.223 7.453 1.00 96.88 88 SER A N 1
ATOM 635 C CA . SER A 1 88 ? 1.685 10.978 7.658 1.00 96.88 88 SER A CA 1
ATOM 636 C C . SER A 1 88 ? 1.834 11.563 9.066 1.00 96.88 88 SER A C 1
ATOM 638 O O . SER A 1 88 ? 2.945 11.862 9.490 1.00 96.88 88 SER A O 1
ATOM 640 N N . ASN A 1 89 ? 0.730 11.720 9.803 1.00 95.00 89 ASN A N 1
ATOM 641 C CA . ASN A 1 89 ? 0.748 12.218 11.181 1.00 95.00 89 ASN A CA 1
ATOM 642 C C . ASN A 1 89 ? 1.156 11.153 12.211 1.00 95.00 89 ASN A C 1
ATOM 644 O O . ASN A 1 89 ? 1.380 11.488 13.375 1.00 95.00 89 ASN A O 1
ATOM 648 N N . ALA A 1 90 ? 1.194 9.877 11.823 1.00 96.56 90 ALA A N 1
ATOM 649 C CA . ALA A 1 90 ? 1.478 8.785 12.738 1.00 96.56 90 ALA A CA 1
ATOM 650 C C . ALA A 1 90 ? 2.985 8.487 12.780 1.00 96.56 90 ALA A C 1
ATOM 652 O O . ALA A 1 90 ? 3.579 8.014 11.812 1.00 96.56 90 ALA A O 1
ATOM 653 N N . THR A 1 91 ? 3.604 8.738 13.935 1.00 94.75 91 THR A N 1
ATOM 654 C CA . THR A 1 91 ? 5.067 8.696 14.122 1.00 94.75 91 THR A CA 1
ATOM 655 C C . THR A 1 91 ? 5.685 7.332 13.809 1.00 94.75 91 THR A C 1
ATOM 657 O O . THR A 1 91 ? 6.822 7.260 13.353 1.00 94.75 91 THR A O 1
ATOM 660 N N . TYR A 1 92 ? 4.948 6.249 14.063 1.00 95.31 92 TYR A N 1
ATOM 661 C CA . TYR A 1 92 ? 5.430 4.867 13.942 1.00 95.31 92 TYR A CA 1
ATOM 662 C C . TYR A 1 92 ? 4.754 4.103 12.800 1.00 95.31 92 TYR A C 1
ATOM 664 O O . TYR A 1 92 ? 4.704 2.867 12.824 1.00 95.31 92 TYR A O 1
ATOM 672 N N . PHE A 1 93 ? 4.190 4.825 11.830 1.00 97.69 93 PHE A N 1
ATOM 673 C CA . PHE A 1 93 ? 3.464 4.221 10.725 1.00 97.69 93 PHE A CA 1
ATOM 674 C C . PHE A 1 93 ? 4.387 3.350 9.876 1.00 97.69 93 PHE A C 1
ATOM 676 O O . PHE A 1 93 ? 5.406 3.827 9.379 1.00 97.69 93 PHE A O 1
ATOM 683 N N . SER A 1 94 ? 4.033 2.071 9.733 1.00 97.19 94 SER A N 1
ATOM 684 C CA . SER A 1 94 ? 4.912 1.063 9.143 1.00 97.19 94 SER A CA 1
ATOM 685 C C . SER A 1 94 ? 4.305 0.255 8.012 1.00 97.19 94 SER A C 1
ATOM 687 O O . SER A 1 94 ? 5.006 -0.052 7.044 1.00 97.19 94 SER A O 1
ATOM 689 N N . ILE A 1 95 ? 3.013 -0.064 8.105 1.00 97.81 95 ILE A N 1
ATOM 690 C CA . ILE A 1 95 ? 2.329 -0.930 7.148 1.00 97.81 95 ILE A CA 1
ATOM 691 C C . ILE A 1 95 ? 1.054 -0.259 6.666 1.00 97.81 95 ILE A C 1
ATOM 693 O O . ILE A 1 95 ? 0.151 0.012 7.461 1.00 97.81 95 ILE A O 1
ATOM 697 N N . LEU A 1 96 ? 0.958 -0.093 5.349 1.00 98.06 96 LEU A N 1
ATOM 698 C CA . LEU A 1 96 ? -0.277 0.255 4.666 1.00 98.06 96 LEU A CA 1
ATOM 699 C C . LEU A 1 96 ? -0.689 -0.876 3.727 1.00 98.06 96 LEU A C 1
ATOM 701 O O . LEU A 1 96 ? -0.004 -1.154 2.747 1.00 98.06 96 LEU A O 1
ATOM 705 N N . ASP A 1 97 ? -1.827 -1.497 4.008 1.00 98.12 97 ASP A N 1
ATOM 706 C CA . ASP A 1 97 ? -2.398 -2.541 3.166 1.00 98.12 97 ASP A CA 1
ATOM 707 C C . ASP A 1 97 ? -3.769 -2.121 2.639 1.00 98.12 97 ASP A C 1
ATOM 709 O O . ASP A 1 97 ? -4.735 -1.998 3.390 1.00 98.12 97 ASP A O 1
ATOM 713 N N . LEU A 1 98 ? -3.843 -1.878 1.337 1.00 97.75 98 LEU A N 1
ATOM 714 C CA . LEU A 1 98 ? -5.060 -1.561 0.593 1.00 97.75 98 LEU A CA 1
ATOM 715 C C . LEU A 1 98 ? -5.329 -2.622 -0.481 1.00 97.75 98 LEU A C 1
ATOM 717 O O . LEU A 1 98 ? -6.005 -2.342 -1.477 1.00 97.75 98 LEU A O 1
ATOM 721 N N . GLY A 1 99 ? -4.772 -3.823 -0.304 1.00 96.38 99 GLY A N 1
ATOM 722 C CA . GLY A 1 99 ? -4.940 -4.933 -1.222 1.00 96.38 99 GLY A CA 1
ATOM 723 C C . GLY A 1 99 ? -6.413 -5.295 -1.382 1.00 96.38 99 GLY A C 1
ATOM 724 O O . GLY A 1 99 ? -7.157 -5.456 -0.408 1.00 96.38 99 GLY A O 1
ATOM 725 N N . GLY A 1 100 ? -6.860 -5.417 -2.627 1.00 91.94 100 GLY A N 1
ATOM 726 C CA . GLY A 1 100 ? -8.188 -5.925 -2.939 1.00 91.94 100 GLY A CA 1
ATOM 727 C C . GLY A 1 100 ? -8.247 -7.452 -2.866 1.00 91.94 100 GLY A C 1
ATOM 728 O O . GLY A 1 100 ? -7.260 -8.156 -3.073 1.00 91.94 100 GLY A O 1
ATOM 729 N N . ASN A 1 101 ? -9.440 -7.988 -2.644 1.00 90.94 101 ASN A N 1
ATOM 730 C CA . ASN A 1 101 ? -9.768 -9.378 -2.902 1.00 90.94 101 ASN A CA 1
ATOM 731 C C . ASN A 1 101 ? -9.938 -9.574 -4.422 1.00 90.94 101 ASN A C 1
ATOM 733 O O . ASN A 1 101 ? -10.829 -8.948 -5.012 1.00 90.94 101 ASN A O 1
ATOM 737 N N . PRO A 1 102 ? -9.158 -10.462 -5.070 1.00 87.88 102 PRO A N 1
ATOM 738 C CA . PRO A 1 102 ? -9.292 -10.754 -6.497 1.00 87.88 102 PRO A CA 1
ATOM 739 C C . PRO A 1 102 ? -10.718 -11.132 -6.916 1.00 87.88 102 PRO A C 1
ATOM 741 O O . PRO A 1 102 ? -11.159 -10.743 -7.999 1.00 87.88 102 PRO A O 1
ATOM 744 N N . ALA A 1 103 ? -11.472 -11.821 -6.053 1.00 88.81 103 ALA A N 1
ATOM 745 C CA . ALA A 1 103 ? -12.859 -12.205 -6.320 1.00 88.81 103 ALA A CA 1
ATOM 746 C C . ALA A 1 103 ? -13.806 -10.995 -6.420 1.00 88.81 103 ALA A C 1
ATOM 748 O O . ALA A 1 103 ? -14.832 -11.063 -7.095 1.00 88.81 103 ALA A O 1
ATOM 749 N N . LEU A 1 104 ? -13.449 -9.874 -5.785 1.00 84.75 104 LEU A N 1
ATOM 750 C CA . LEU A 1 104 ? -14.228 -8.634 -5.765 1.00 84.75 104 LEU A CA 1
ATOM 751 C C . LEU A 1 104 ? -13.678 -7.557 -6.712 1.00 84.75 104 LEU A C 1
ATOM 753 O O . LEU A 1 104 ? -14.300 -6.508 -6.851 1.00 84.75 104 LEU A O 1
ATOM 757 N N . SER A 1 105 ? -12.572 -7.825 -7.415 1.00 78.56 105 SER A N 1
ATOM 758 C CA . SER A 1 105 ? -11.904 -6.881 -8.331 1.00 78.56 105 SER A CA 1
ATOM 759 C C . SER A 1 105 ? -12.781 -6.377 -9.489 1.00 78.56 105 SER A C 1
ATOM 761 O O . SER A 1 105 ? -12.511 -5.330 -10.070 1.00 78.56 105 SER A O 1
ATOM 763 N N . LYS A 1 106 ? -13.860 -7.093 -9.831 1.00 81.00 106 LYS A N 1
ATOM 764 C CA . LYS A 1 106 ? -14.829 -6.666 -10.857 1.00 81.00 106 LYS A CA 1
ATOM 765 C C . LYS A 1 106 ? -15.882 -5.689 -10.332 1.00 81.00 106 LYS A C 1
ATOM 767 O O . LYS A 1 106 ? -16.598 -5.090 -11.129 1.00 81.00 106 LYS A O 1
ATOM 772 N N . ASN A 1 107 ? -16.013 -5.546 -9.014 1.00 86.62 107 ASN A N 1
ATOM 773 C CA . ASN A 1 107 ? -16.960 -4.622 -8.411 1.00 86.62 107 ASN A CA 1
ATOM 774 C C . ASN A 1 107 ? -16.307 -3.241 -8.278 1.00 86.62 107 ASN A C 1
ATOM 776 O O . ASN A 1 107 ? -15.538 -2.995 -7.352 1.00 86.62 107 ASN A O 1
ATOM 780 N N . THR A 1 108 ? -16.645 -2.327 -9.187 1.00 85.25 108 THR A N 1
ATOM 781 C CA . THR A 1 108 ? -16.102 -0.958 -9.210 1.00 85.25 108 THR A CA 1
ATOM 782 C C . THR A 1 108 ? -16.390 -0.164 -7.937 1.00 85.25 108 THR A C 1
ATOM 784 O O . THR A 1 108 ? -15.673 0.784 -7.639 1.00 85.25 108 THR A O 1
ATOM 787 N N . GLU A 1 109 ? -17.405 -0.547 -7.160 1.00 86.31 109 GLU A N 1
ATOM 788 C CA . GLU A 1 109 ? -17.709 0.079 -5.871 1.00 86.31 109 GLU A CA 1
ATOM 789 C C . GLU A 1 109 ? -16.765 -0.384 -4.752 1.00 86.31 109 GLU A C 1
ATOM 791 O O . GLU A 1 109 ? -16.859 0.123 -3.646 1.00 86.31 109 GLU A O 1
ATOM 796 N N . ARG A 1 110 ? -15.865 -1.347 -4.995 1.00 85.44 110 ARG A N 1
ATOM 797 C CA . ARG A 1 110 ? -14.973 -1.962 -3.987 1.00 85.44 110 ARG A CA 1
ATOM 798 C C . ARG A 1 110 ? -13.497 -1.927 -4.365 1.00 85.44 110 ARG A C 1
ATOM 800 O O . ARG A 1 110 ? -12.694 -2.652 -3.773 1.00 85.44 110 ARG A O 1
ATOM 807 N N . VAL A 1 111 ? -13.174 -1.141 -5.384 1.00 92.56 111 VAL A N 1
ATOM 808 C CA . VAL A 1 111 ? -11.861 -1.111 -6.015 1.00 92.56 111 VAL A CA 1
ATOM 809 C C . VAL A 1 111 ? -11.357 0.322 -6.039 1.00 92.56 111 VAL A C 1
ATOM 811 O O . VAL A 1 111 ? -12.075 1.252 -6.420 1.00 92.56 111 VAL A O 1
ATOM 814 N N . LEU A 1 112 ? -10.109 0.503 -5.622 1.00 96.69 112 LEU A N 1
ATOM 815 C CA . LEU A 1 112 ? -9.409 1.766 -5.794 1.00 96.69 112 LEU A CA 1
ATOM 816 C C . LEU A 1 112 ? -8.987 1.910 -7.256 1.00 96.69 112 LEU A C 1
ATOM 818 O O . LEU A 1 112 ? -8.635 0.936 -7.921 1.00 96.69 112 LEU A O 1
ATOM 822 N N . SER A 1 113 ? -9.034 3.132 -7.772 1.00 96.81 113 SER A N 1
ATOM 823 C CA . SER A 1 113 ? -8.688 3.415 -9.165 1.00 96.81 113 SER A CA 1
ATOM 824 C C . SER A 1 113 ? -7.866 4.694 -9.290 1.00 96.81 113 SER A C 1
ATOM 826 O O . SER A 1 113 ? -7.552 5.341 -8.295 1.00 96.81 113 SER A O 1
ATOM 828 N N . GLY A 1 114 ? -7.547 5.101 -10.518 1.00 96.69 114 GLY A N 1
ATOM 829 C CA . GLY A 1 114 ? -6.834 6.353 -10.776 1.00 96.69 114 GLY A CA 1
ATOM 830 C C . GLY A 1 114 ? -5.327 6.236 -10.561 1.00 96.69 114 GLY A C 1
ATOM 831 O O . GLY A 1 114 ? -4.766 5.147 -10.633 1.00 96.69 114 GLY A O 1
ATOM 832 N N . PHE A 1 115 ? -4.660 7.369 -10.360 1.00 97.88 115 PHE A N 1
ATOM 833 C CA . PHE A 1 115 ? -3.208 7.414 -10.193 1.00 97.88 115 PHE A CA 1
ATOM 834 C C . PHE A 1 115 ? -2.812 7.132 -8.745 1.00 97.88 115 PHE A C 1
ATOM 836 O O . PHE A 1 115 ? -3.494 7.564 -7.815 1.00 97.88 115 PHE A O 1
ATOM 843 N N . ILE A 1 116 ? -1.679 6.457 -8.560 1.00 97.88 116 ILE A N 1
ATOM 844 C CA . ILE A 1 116 ? -1.019 6.376 -7.257 1.00 97.88 116 ILE A CA 1
ATOM 845 C C . ILE A 1 116 ? -0.268 7.704 -7.064 1.00 97.88 116 ILE A C 1
ATOM 847 O O . ILE A 1 116 ? 0.627 7.997 -7.859 1.00 97.88 116 ILE A O 1
ATOM 851 N N . PRO A 1 117 ? -0.638 8.542 -6.080 1.00 97.50 117 PRO A N 1
ATOM 852 C CA . PRO A 1 117 ? 0.030 9.817 -5.870 1.00 97.50 117 PRO A CA 1
ATOM 853 C C . PRO A 1 117 ? 1.427 9.620 -5.279 1.00 97.50 117 PRO A C 1
ATOM 855 O O . PRO A 1 117 ? 1.754 8.563 -4.737 1.00 97.50 117 PRO A O 1
ATOM 858 N N . GLU A 1 118 ? 2.236 10.673 -5.346 1.00 96.31 118 GLU A N 1
ATOM 859 C CA . GLU A 1 118 ? 3.487 10.732 -4.599 1.00 96.31 118 GLU A CA 1
ATOM 860 C C . GLU A 1 118 ? 3.208 10.679 -3.086 1.00 96.31 118 GLU A C 1
ATOM 862 O O . GLU A 1 118 ? 2.243 11.271 -2.589 1.00 96.31 118 GLU A O 1
ATOM 867 N N . LEU A 1 119 ? 4.062 9.970 -2.348 1.00 95.50 119 LEU A N 1
ATOM 868 C CA . LEU A 1 119 ? 4.092 10.016 -0.893 1.00 95.50 119 LEU A CA 1
ATOM 869 C C . LEU A 1 119 ? 4.406 11.436 -0.422 1.00 95.50 119 LEU A C 1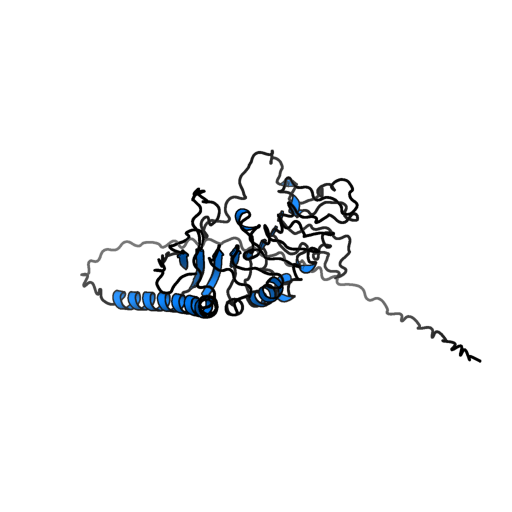
ATOM 871 O O . LEU A 1 119 ? 5.170 12.170 -1.055 1.00 95.50 119 LEU A O 1
ATOM 875 N N . THR A 1 120 ? 3.855 11.813 0.730 1.00 95.56 120 THR A N 1
ATOM 876 C CA . THR A 1 120 ? 4.218 13.086 1.355 1.00 95.56 120 THR A CA 1
ATOM 877 C C . THR A 1 120 ? 5.675 13.044 1.844 1.00 95.56 120 THR A C 1
ATOM 879 O O . THR A 1 120 ? 6.179 11.952 2.142 1.00 95.56 120 THR A O 1
ATOM 882 N N . PRO A 1 121 ? 6.356 14.202 1.959 1.00 93.12 121 PRO A N 1
ATOM 883 C CA . PRO A 1 121 ? 7.699 14.301 2.533 1.00 93.12 121 PRO A CA 1
ATOM 884 C C . PRO A 1 121 ? 7.884 13.559 3.848 1.00 93.12 121 PRO A C 1
ATOM 886 O O . PRO A 1 121 ? 8.898 12.903 4.056 1.00 93.12 121 PRO A O 1
ATOM 889 N N . GLU A 1 122 ? 6.876 13.609 4.707 1.00 94.12 122 GLU A N 1
ATOM 890 C CA . GLU A 1 122 ? 6.885 12.975 6.017 1.00 94.12 122 GLU A CA 1
ATOM 891 C C . GLU A 1 122 ? 6.852 11.445 5.908 1.00 94.12 122 GLU A C 1
ATOM 893 O O . GLU A 1 122 ? 7.540 10.765 6.666 1.00 94.12 122 GLU A O 1
ATOM 898 N N . LEU A 1 123 ? 6.091 10.891 4.955 1.00 93.06 123 LEU A N 1
ATOM 899 C CA . LEU A 1 123 ? 5.980 9.442 4.779 1.00 93.06 123 LEU A CA 1
ATOM 900 C C . LEU A 1 123 ? 7.205 8.831 4.113 1.00 93.06 123 LEU A C 1
ATOM 902 O O . LEU A 1 123 ? 7.699 7.821 4.604 1.00 93.06 123 LEU A O 1
ATOM 906 N N . TYR A 1 124 ? 7.701 9.405 3.012 1.00 90.00 124 TYR A N 1
ATOM 907 C CA . TYR A 1 124 ? 8.853 8.803 2.331 1.00 90.00 124 TYR A CA 1
ATOM 908 C C . TYR A 1 124 ? 10.167 9.028 3.091 1.00 90.00 124 TYR A C 1
ATOM 910 O O . TYR A 1 124 ? 11.101 8.249 2.922 1.00 90.00 124 TYR A O 1
ATOM 918 N N . ALA A 1 125 ? 10.258 10.072 3.927 1.00 89.75 125 ALA A N 1
ATOM 919 C CA . ALA A 1 125 ? 11.398 10.279 4.821 1.00 89.75 125 ALA A CA 1
ATOM 920 C C . ALA A 1 125 ? 11.283 9.485 6.134 1.00 89.75 125 ALA A C 1
ATOM 922 O O . ALA A 1 125 ? 12.229 9.477 6.927 1.00 89.75 125 ALA A O 1
ATOM 923 N N . SER A 1 126 ? 10.143 8.832 6.391 1.00 91.75 126 SER A N 1
ATOM 924 C CA . SER A 1 126 ? 9.944 8.043 7.604 1.00 91.75 126 SER A CA 1
ATOM 925 C C . SER A 1 126 ? 10.817 6.786 7.575 1.00 91.75 126 SER A C 1
ATOM 927 O O . SER A 1 126 ? 10.678 5.971 6.663 1.00 91.75 126 SER A O 1
ATOM 929 N N . PRO A 1 127 ? 11.656 6.543 8.600 1.00 90.81 127 PRO A N 1
ATOM 930 C CA . PRO A 1 127 ? 12.424 5.303 8.697 1.00 90.81 127 PRO A CA 1
ATOM 931 C C . PRO A 1 127 ? 11.547 4.093 9.056 1.00 90.81 127 PRO A C 1
ATOM 933 O O . PRO A 1 127 ? 12.022 2.960 9.021 1.00 90.81 127 PRO A O 1
ATOM 936 N N . TYR A 1 128 ? 10.288 4.325 9.444 1.00 93.88 128 TYR A N 1
ATOM 937 C CA . TYR A 1 128 ? 9.371 3.279 9.886 1.00 93.88 128 TYR A CA 1
ATOM 938 C C . TYR A 1 128 ? 8.422 2.811 8.790 1.00 93.88 128 TYR A C 1
ATOM 940 O O . TYR A 1 128 ? 7.932 1.690 8.903 1.00 93.88 128 TYR A O 1
ATOM 948 N N . PHE A 1 129 ? 8.180 3.609 7.741 1.00 93.50 129 PHE A N 1
ATOM 949 C CA . PHE A 1 129 ? 7.244 3.246 6.678 1.00 93.50 129 PHE A CA 1
ATOM 950 C C . PHE A 1 129 ? 7.889 2.269 5.694 1.00 93.50 129 PHE A C 1
ATOM 952 O O . PHE A 1 129 ? 8.650 2.645 4.808 1.00 93.50 129 PHE A O 1
ATOM 959 N N . ILE A 1 130 ? 7.610 0.983 5.898 1.00 94.06 130 ILE A N 1
ATOM 960 C CA . ILE A 1 130 ? 8.426 -0.101 5.349 1.00 94.06 130 ILE A CA 1
ATOM 961 C C . ILE A 1 130 ? 7.644 -0.939 4.327 1.00 94.06 130 ILE A C 1
ATOM 963 O O . ILE A 1 130 ? 8.255 -1.451 3.381 1.00 94.06 130 ILE A O 1
ATOM 967 N N . TYR A 1 131 ? 6.321 -1.087 4.495 1.00 96.19 131 TYR A N 1
ATOM 968 C CA . TYR A 1 131 ? 5.478 -1.939 3.649 1.00 96.19 131 TYR A CA 1
ATOM 969 C C . TYR A 1 131 ? 4.269 -1.205 3.064 1.00 96.19 131 TYR A C 1
ATOM 971 O O . TYR A 1 131 ? 3.478 -0.608 3.800 1.00 96.19 131 TYR A O 1
ATOM 979 N N . ILE A 1 132 ? 4.075 -1.357 1.751 1.00 96.94 132 ILE A N 1
ATOM 980 C CA . ILE A 1 132 ? 2.852 -0.947 1.059 1.00 96.94 132 ILE A CA 1
ATOM 981 C C . ILE A 1 132 ? 2.295 -2.078 0.182 1.00 96.94 132 ILE A C 1
ATOM 983 O O . ILE A 1 132 ? 3.022 -2.710 -0.591 1.00 96.94 132 ILE A O 1
ATOM 987 N N . PHE A 1 133 ? 0.990 -2.312 0.289 1.00 97.75 133 PHE A N 1
ATOM 988 C CA . PHE A 1 133 ? 0.244 -3.285 -0.509 1.00 97.75 133 PHE A CA 1
ATOM 989 C C . PHE A 1 133 ? -0.919 -2.586 -1.203 1.00 97.75 133 PHE A C 1
ATOM 991 O O . PHE A 1 133 ? -1.780 -1.995 -0.556 1.00 97.75 133 PHE A O 1
ATOM 998 N N . LEU A 1 134 ? -0.910 -2.608 -2.530 1.00 97.62 134 LEU A N 1
ATOM 999 C CA . LEU A 1 134 ? -1.865 -1.946 -3.419 1.00 97.62 134 LEU A CA 1
ATOM 1000 C C . LEU A 1 134 ? -2.388 -2.920 -4.490 1.00 97.62 134 LEU A C 1
ATOM 1002 O O . LEU A 1 134 ? -2.996 -2.501 -5.480 1.00 97.62 134 LEU A O 1
ATOM 1006 N N . GLU A 1 135 ? -2.134 -4.219 -4.332 1.00 96.94 135 GLU A N 1
ATOM 1007 C CA . GLU A 1 135 ? -2.526 -5.244 -5.291 1.00 96.94 135 GLU A CA 1
ATOM 1008 C C . GLU A 1 135 ? -4.040 -5.357 -5.490 1.00 96.94 135 GLU A C 1
ATOM 1010 O O . GLU A 1 135 ? -4.840 -4.981 -4.634 1.00 96.94 135 GLU A O 1
ATOM 1015 N N . ASN A 1 136 ? -4.431 -5.939 -6.626 1.00 96.75 136 ASN A N 1
ATOM 1016 C CA . ASN A 1 136 ? -5.820 -6.255 -6.973 1.00 96.75 136 ASN A CA 1
ATOM 1017 C C . ASN A 1 136 ? -6.740 -5.023 -6.981 1.00 96.75 136 ASN A C 1
ATOM 1019 O O . ASN A 1 136 ? -7.895 -5.093 -6.554 1.00 96.75 136 ASN A O 1
ATOM 1023 N N . ASN A 1 137 ? -6.219 -3.901 -7.473 1.00 97.31 137 ASN A N 1
ATOM 1024 C CA . ASN A 1 137 ? -6.963 -2.667 -7.682 1.00 97.31 137 ASN A CA 1
ATOM 1025 C C . ASN A 1 137 ? -7.010 -2.317 -9.182 1.00 97.31 137 ASN A C 1
ATOM 1027 O O . ASN A 1 137 ? -6.640 -3.119 -10.039 1.00 97.31 137 ASN A O 1
ATOM 1031 N N . ASN A 1 138 ? -7.504 -1.127 -9.517 1.00 96.44 138 ASN A N 1
ATOM 1032 C CA . ASN A 1 138 ? -7.556 -0.619 -10.885 1.00 96.44 138 ASN A CA 1
ATOM 1033 C C . ASN A 1 138 ? -6.732 0.670 -11.037 1.00 96.44 138 ASN A C 1
ATOM 1035 O O . ASN A 1 138 ? -7.183 1.648 -11.645 1.00 96.44 138 ASN A O 1
ATOM 1039 N N . PHE A 1 139 ? -5.545 0.699 -10.424 1.00 97.88 139 PHE A N 1
ATOM 1040 C CA . PHE A 1 139 ? -4.626 1.825 -10.549 1.00 97.88 139 PHE A CA 1
ATOM 1041 C C . PHE A 1 139 ? -4.085 1.940 -11.972 1.00 97.88 139 PHE A C 1
ATOM 1043 O O . PHE A 1 139 ? -3.841 0.943 -12.651 1.00 97.88 139 PHE A O 1
ATOM 1050 N N . SER A 1 140 ? -3.895 3.180 -12.407 1.00 97.94 140 SER A N 1
ATOM 1051 C CA . SER A 1 140 ? -3.487 3.566 -13.753 1.00 97.94 140 SER A CA 1
ATOM 1052 C C . SER A 1 140 ? -2.313 4.540 -13.737 1.00 97.94 140 SER A C 1
ATOM 1054 O O . SER A 1 140 ? -2.051 5.187 -12.725 1.00 97.94 140 SER A O 1
ATOM 1056 N N . GLY A 1 141 ? -1.664 4.712 -14.889 1.00 97.31 141 GLY A N 1
ATOM 1057 C CA . GLY A 1 141 ? -0.561 5.663 -15.050 1.00 97.31 141 GLY A CA 1
ATOM 1058 C C . GLY A 1 141 ? 0.780 5.099 -14.597 1.00 97.31 141 GLY A C 1
ATOM 1059 O O . GLY A 1 141 ? 0.954 3.884 -14.596 1.00 97.31 141 GLY A O 1
ATOM 1060 N N . SER A 1 142 ? 1.723 5.980 -14.265 1.00 97.12 142 SER A N 1
ATOM 1061 C CA . SER A 1 142 ? 3.083 5.617 -13.857 1.00 97.12 142 SER A CA 1
ATOM 1062 C C . SER A 1 142 ? 3.184 5.270 -12.375 1.00 97.12 142 SER A C 1
ATOM 1064 O O . SER A 1 142 ? 2.418 5.767 -11.551 1.00 97.12 142 SER A O 1
ATOM 1066 N N . PHE A 1 143 ? 4.182 4.456 -12.034 1.00 96.50 143 PHE A N 1
ATOM 1067 C CA . PHE A 1 143 ? 4.563 4.217 -10.646 1.00 96.50 143 PHE A CA 1
ATOM 1068 C C . PHE A 1 143 ? 5.254 5.472 -10.064 1.00 96.50 143 PHE A C 1
ATOM 1070 O O . PHE A 1 143 ? 6.117 6.034 -10.743 1.00 96.50 143 PHE A O 1
ATOM 1077 N N . PRO A 1 144 ? 4.884 5.938 -8.857 1.00 95.69 144 PRO A N 1
ATOM 1078 C CA . PRO A 1 144 ? 5.382 7.196 -8.297 1.00 95.69 144 PRO A CA 1
ATOM 1079 C C . PRO A 1 144 ? 6.861 7.117 -7.913 1.00 95.69 144 PRO A C 1
ATOM 1081 O O . PRO A 1 144 ? 7.342 6.085 -7.435 1.00 95.69 144 PRO A O 1
ATOM 1084 N N . ASN A 1 145 ? 7.574 8.232 -8.075 1.00 92.62 145 ASN A N 1
ATOM 1085 C CA . ASN A 1 145 ? 9.004 8.298 -7.797 1.00 92.62 145 ASN A CA 1
ATOM 1086 C C . ASN A 1 145 ? 9.284 8.085 -6.311 1.00 92.62 145 ASN A C 1
ATOM 1088 O O . ASN A 1 145 ? 10.183 7.337 -5.977 1.00 92.62 145 ASN A O 1
ATOM 1092 N N . SER A 1 146 ? 8.522 8.687 -5.403 1.00 91.38 146 SER A N 1
ATOM 1093 C CA . SER A 1 146 ? 8.735 8.609 -3.944 1.00 91.38 146 SER A CA 1
ATOM 1094 C C . SER A 1 146 ? 8.643 7.196 -3.350 1.00 91.38 146 SER A C 1
ATOM 1096 O O . SER A 1 146 ? 9.194 6.947 -2.277 1.00 91.38 146 SER A O 1
ATOM 1098 N N . MET A 1 147 ? 7.992 6.260 -4.047 1.00 91.12 147 MET A N 1
ATOM 1099 C CA . MET A 1 147 ? 7.941 4.844 -3.663 1.00 91.12 147 MET A CA 1
ATOM 1100 C C . MET A 1 147 ? 9.105 4.027 -4.247 1.00 91.12 147 MET A C 1
ATOM 1102 O O . MET A 1 147 ? 9.148 2.810 -4.072 1.00 91.12 147 MET A O 1
ATOM 1106 N N . SER A 1 148 ? 10.022 4.666 -4.984 1.00 84.88 148 SER A N 1
ATOM 1107 C CA . SER A 1 148 ? 11.135 3.992 -5.641 1.00 84.88 148 SER A CA 1
ATOM 1108 C C . SER A 1 148 ? 12.219 3.616 -4.645 1.00 84.88 148 SER A C 1
ATOM 1110 O O . SER A 1 148 ? 12.784 4.455 -3.949 1.00 84.88 148 SER A O 1
ATOM 1112 N N . ASP A 1 149 ? 12.524 2.326 -4.601 1.00 79.00 149 ASP A N 1
ATOM 1113 C CA . ASP A 1 149 ? 13.591 1.718 -3.813 1.00 79.00 149 ASP A CA 1
ATOM 1114 C C . ASP A 1 149 ? 13.518 1.914 -2.278 1.00 79.00 149 ASP A C 1
ATOM 1116 O O . ASP A 1 149 ? 14.161 1.134 -1.589 1.00 79.00 149 ASP A O 1
ATOM 1120 N N . THR A 1 150 ? 12.714 2.857 -1.747 1.00 80.00 150 THR A N 1
ATOM 1121 C CA . THR A 1 150 ? 12.603 3.327 -0.341 1.00 80.00 150 THR A CA 1
ATOM 1122 C C . THR A 1 150 ? 11.992 2.329 0.636 1.00 80.00 150 THR A C 1
ATOM 1124 O O . THR A 1 150 ? 12.210 2.426 1.841 1.00 80.00 150 THR A O 1
ATOM 1127 N N . MET A 1 151 ? 11.236 1.361 0.129 1.00 86.94 151 MET A N 1
ATOM 1128 C CA . MET A 1 151 ? 10.455 0.430 0.939 1.00 86.94 151 MET A CA 1
ATOM 1129 C C . MET A 1 151 ? 11.130 -0.931 1.017 1.00 86.94 151 MET A C 1
ATOM 1131 O O . MET A 1 151 ? 11.778 -1.365 0.071 1.00 86.94 151 MET A O 1
ATOM 1135 N N . ALA A 1 152 ? 10.911 -1.681 2.096 1.00 89.94 152 ALA A N 1
ATOM 1136 C CA . ALA A 1 152 ? 11.358 -3.072 2.119 1.00 89.94 152 ALA A CA 1
ATOM 1137 C C . ALA A 1 152 ? 10.426 -3.979 1.302 1.00 89.94 152 ALA A C 1
ATOM 1139 O O . ALA A 1 152 ? 10.902 -4.930 0.678 1.00 89.94 152 ALA A O 1
ATOM 1140 N N . LYS A 1 153 ? 9.113 -3.699 1.290 1.00 92.62 153 LYS A N 1
ATOM 1141 C CA . LYS A 1 153 ? 8.139 -4.440 0.475 1.00 92.62 153 LYS A CA 1
ATOM 1142 C C . LYS A 1 153 ? 7.135 -3.510 -0.193 1.00 92.62 153 LYS A C 1
ATOM 1144 O O . LYS A 1 153 ? 6.465 -2.738 0.486 1.00 92.62 153 LYS A O 1
ATOM 1149 N N . VAL A 1 154 ? 6.987 -3.663 -1.505 1.00 94.69 154 VAL A N 1
ATOM 1150 C CA . VAL A 1 154 ? 5.962 -2.976 -2.294 1.00 94.69 154 VAL A CA 1
ATOM 1151 C C . VAL A 1 154 ? 5.230 -3.954 -3.197 1.00 94.69 154 VAL A C 1
ATOM 1153 O O . VAL A 1 154 ? 5.844 -4.761 -3.884 1.00 94.69 154 VAL A O 1
ATOM 1156 N N . SER A 1 155 ? 3.908 -3.909 -3.208 1.00 95.88 155 SER A N 1
ATOM 1157 C CA . SER A 1 155 ? 3.108 -4.733 -4.108 1.00 95.88 155 SER A CA 1
ATOM 1158 C C . SER A 1 155 ? 2.063 -3.875 -4.799 1.00 95.88 155 SER A C 1
ATOM 1160 O O . SER A 1 155 ? 1.292 -3.176 -4.152 1.00 95.88 155 SER A O 1
ATOM 1162 N N . VAL A 1 156 ? 2.054 -3.923 -6.127 1.00 96.94 156 VAL A N 1
ATOM 1163 C CA . VAL A 1 156 ? 1.029 -3.311 -6.992 1.00 96.94 156 VAL A CA 1
ATOM 1164 C C . VAL A 1 156 ? 0.506 -4.335 -7.999 1.00 96.94 156 VAL A C 1
ATOM 1166 O O . VAL A 1 156 ? -0.016 -3.973 -9.055 1.00 96.94 156 VAL A O 1
ATOM 1169 N N . ALA A 1 157 ? 0.652 -5.623 -7.692 1.00 95.75 157 ALA A N 1
ATOM 1170 C CA . ALA A 1 157 ? 0.254 -6.700 -8.580 1.00 95.75 157 ALA A CA 1
ATOM 1171 C C . ALA A 1 157 ? -1.230 -6.614 -8.967 1.00 95.75 157 ALA A C 1
ATOM 1173 O O . ALA A 1 157 ? -2.062 -6.089 -8.229 1.00 95.75 157 ALA A O 1
ATOM 1174 N N . ASN A 1 158 ? -1.582 -7.146 -10.132 1.00 95.56 158 ASN A N 1
ATOM 1175 C CA . ASN A 1 158 ? -2.946 -7.158 -10.658 1.00 95.56 158 ASN A CA 1
ATOM 1176 C C . ASN A 1 158 ? -3.575 -5.761 -10.806 1.00 95.56 158 ASN A C 1
ATOM 1178 O O . ASN A 1 158 ? -4.784 -5.616 -10.658 1.00 95.56 158 ASN A O 1
ATOM 1182 N N . ASN A 1 159 ? -2.768 -4.750 -11.141 1.00 96.38 159 ASN A N 1
ATOM 1183 C CA . ASN A 1 159 ? -3.232 -3.442 -11.607 1.00 96.38 159 ASN A CA 1
ATOM 1184 C C . ASN A 1 159 ? -2.943 -3.310 -13.109 1.00 96.38 159 ASN A C 1
ATOM 1186 O O . ASN A 1 159 ? -1.912 -2.777 -13.521 1.00 96.38 159 ASN A O 1
ATOM 1190 N N . THR A 1 160 ? -3.849 -3.809 -13.952 1.00 96.19 160 THR A N 1
ATOM 1191 C CA . THR A 1 160 ? -3.604 -3.945 -15.402 1.00 96.19 160 THR A CA 1
ATOM 1192 C C . THR A 1 160 ? -3.444 -2.613 -16.138 1.00 96.19 160 THR A C 1
ATOM 1194 O O . THR A 1 160 ? -2.875 -2.585 -17.228 1.00 96.19 160 THR A O 1
ATOM 1197 N N . LEU A 1 161 ? -3.949 -1.514 -15.563 1.00 96.69 161 LEU A N 1
ATOM 1198 C CA . LEU A 1 161 ? -3.848 -0.164 -16.132 1.00 96.69 161 LEU A CA 1
ATOM 1199 C C . LEU A 1 161 ? -2.577 0.583 -15.696 1.00 96.69 161 LEU A C 1
ATOM 1201 O O . LEU A 1 161 ? -2.295 1.666 -16.218 1.00 96.69 161 LEU A O 1
ATOM 1205 N N . LEU A 1 162 ? -1.815 0.033 -14.748 1.00 97.56 162 LEU A N 1
ATOM 1206 C CA . LEU A 1 162 ? -0.554 0.605 -14.295 1.00 97.56 162 LEU A CA 1
ATOM 1207 C C . LEU A 1 162 ? 0.513 0.328 -15.358 1.00 97.56 162 LEU A C 1
ATOM 1209 O O . LEU A 1 162 ? 0.706 -0.814 -15.773 1.00 97.56 162 LEU A O 1
ATOM 1213 N N . THR A 1 163 ? 1.153 1.380 -15.855 1.00 97.38 163 THR A N 1
ATOM 1214 C CA . THR A 1 163 ? 1.936 1.382 -17.099 1.00 97.38 163 THR A CA 1
ATOM 1215 C C . THR A 1 163 ? 3.195 2.231 -16.960 1.00 97.38 163 THR A C 1
ATOM 1217 O O . THR A 1 163 ? 3.349 3.008 -16.022 1.00 97.38 163 THR A O 1
ATOM 1220 N N . GLY A 1 164 ? 4.088 2.125 -17.940 1.00 96.38 164 GLY A N 1
ATOM 1221 C CA . GLY A 1 164 ? 5.246 3.003 -18.049 1.00 96.38 164 GLY A CA 1
ATOM 1222 C C . GLY A 1 164 ? 6.484 2.484 -17.314 1.00 96.38 164 GLY A C 1
ATOM 1223 O O . GLY A 1 164 ? 6.464 1.399 -16.724 1.00 96.38 164 GLY A O 1
ATOM 1224 N N . PRO A 1 165 ? 7.595 3.229 -17.416 1.00 96.19 165 PRO A N 1
ATOM 1225 C CA . PRO A 1 165 ? 8.861 2.829 -16.824 1.00 96.19 165 PRO A CA 1
ATOM 1226 C C . PRO A 1 165 ? 8.799 2.864 -15.299 1.00 96.19 165 PRO A C 1
ATOM 1228 O O . PRO A 1 165 ? 8.208 3.774 -14.716 1.00 96.19 165 PRO A O 1
ATOM 1231 N N . LEU A 1 166 ? 9.470 1.909 -14.656 1.00 95.19 166 LEU A N 1
ATOM 1232 C CA . LEU A 1 166 ? 9.811 2.034 -13.244 1.00 95.19 166 LEU A CA 1
ATOM 1233 C C . LEU A 1 166 ? 10.701 3.274 -13.046 1.00 95.19 166 LEU A C 1
ATOM 1235 O O . LEU A 1 166 ? 11.629 3.488 -13.834 1.00 95.19 166 LEU A O 1
ATOM 1239 N N . PRO A 1 167 ? 10.435 4.096 -12.021 1.00 93.81 167 PRO A N 1
ATOM 1240 C CA . PRO A 1 167 ? 11.239 5.277 -11.745 1.00 93.81 167 PRO A CA 1
ATOM 1241 C C . PRO A 1 167 ? 12.640 4.899 -11.258 1.00 93.81 167 PRO A C 1
ATOM 1243 O O . PRO A 1 167 ? 12.847 3.808 -10.725 1.00 93.81 167 PRO A O 1
ATOM 1246 N N . ALA A 1 168 ? 13.604 5.805 -11.417 1.00 87.75 168 ALA A N 1
ATOM 1247 C CA . ALA A 1 168 ? 14.946 5.621 -10.865 1.00 87.75 168 ALA A CA 1
ATOM 1248 C C . ALA A 1 168 ? 14.901 5.503 -9.333 1.00 87.75 168 ALA A C 1
ATOM 1250 O O . ALA A 1 168 ? 14.010 6.056 -8.686 1.00 87.75 168 ALA A O 1
ATOM 1251 N N . SER A 1 169 ? 15.851 4.767 -8.761 1.00 81.75 169 SER A N 1
ATOM 1252 C CA . SER A 1 169 ? 15.996 4.621 -7.314 1.00 81.75 169 SER A CA 1
ATOM 1253 C C . SER A 1 169 ? 16.271 5.973 -6.655 1.00 81.75 169 SER A C 1
ATOM 1255 O O . SER A 1 169 ? 17.184 6.698 -7.049 1.00 81.75 169 SER A O 1
ATOM 1257 N N . ASN A 1 170 ? 15.521 6.286 -5.598 1.00 75.56 170 ASN A N 1
ATOM 1258 C CA . ASN A 1 170 ? 15.788 7.458 -4.763 1.00 75.56 170 ASN A CA 1
ATOM 1259 C C . ASN A 1 170 ? 16.937 7.237 -3.768 1.00 75.56 170 ASN A C 1
ATOM 1261 O O . ASN A 1 170 ? 17.348 8.178 -3.094 1.00 75.56 170 ASN A O 1
ATOM 1265 N N . PHE A 1 171 ? 17.477 6.019 -3.668 1.00 66.00 171 PHE A N 1
ATOM 1266 C CA . PHE A 1 171 ? 18.578 5.692 -2.757 1.00 66.00 171 PHE A CA 1
ATOM 1267 C C . PHE A 1 171 ? 19.969 6.003 -3.321 1.00 66.00 171 PHE A C 1
ATOM 1269 O O . PHE A 1 171 ? 20.992 5.628 -2.740 1.00 66.00 171 PHE A O 1
ATOM 1276 N N . SER A 1 172 ? 20.031 6.712 -4.443 1.00 51.75 172 SER A N 1
ATOM 1277 C CA . SER A 1 172 ? 21.291 7.079 -5.065 1.00 51.75 172 SER A CA 1
ATOM 1278 C C . SER A 1 172 ? 22.019 8.194 -4.324 1.00 51.75 172 SER A C 1
ATOM 1280 O O . SER A 1 172 ? 21.907 9.377 -4.629 1.00 51.75 172 SER A O 1
ATOM 1282 N N . SER A 1 173 ? 22.850 7.741 -3.391 1.00 44.84 173 SER A N 1
ATOM 1283 C CA . SER A 1 173 ? 24.059 8.373 -2.879 1.00 44.84 173 SER A CA 1
ATOM 1284 C C . SER A 1 173 ? 23.915 9.720 -2.162 1.00 44.84 173 SER A C 1
ATOM 1286 O O . SER A 1 173 ? 23.164 10.627 -2.500 1.00 44.84 173 SER A O 1
ATOM 1288 N N . THR A 1 174 ? 24.781 9.873 -1.177 1.00 48.12 174 THR A N 1
ATOM 1289 C CA . THR A 1 174 ? 25.171 11.065 -0.417 1.00 48.12 174 THR A CA 1
ATOM 1290 C C . THR A 1 174 ? 25.507 12.332 -1.235 1.00 48.12 174 THR A C 1
ATOM 1292 O O . THR A 1 174 ? 26.011 13.295 -0.667 1.00 48.12 174 THR A O 1
ATOM 1295 N N . SER A 1 175 ? 25.234 12.372 -2.546 1.00 50.97 175 SER A N 1
ATOM 1296 C CA . SER A 1 175 ? 25.546 13.479 -3.458 1.00 50.97 175 SER A CA 1
ATOM 1297 C C . SER A 1 175 ? 24.332 14.287 -3.957 1.00 50.97 175 SER A C 1
ATOM 1299 O O . SER A 1 175 ? 24.528 15.258 -4.684 1.00 50.97 175 SER A O 1
ATOM 1301 N N . HIS A 1 176 ? 23.090 13.937 -3.584 1.00 52.94 176 HIS A N 1
ATOM 1302 C CA . HIS A 1 176 ? 21.848 14.596 -4.051 1.00 52.94 176 HIS A CA 1
ATOM 1303 C C . HIS A 1 176 ? 21.650 14.661 -5.584 1.00 52.94 176 HIS A C 1
ATOM 1305 O O . HIS A 1 176 ? 20.681 15.265 -6.046 1.00 52.94 176 HIS A O 1
ATOM 1311 N N . GLN A 1 177 ? 22.499 14.024 -6.394 1.00 55.06 177 GLN A N 1
ATOM 1312 C CA . GLN A 1 177 ? 22.262 13.872 -7.828 1.00 55.06 177 GLN A CA 1
ATOM 1313 C C . GLN A 1 177 ? 21.626 12.512 -8.097 1.00 55.06 177 GLN A C 1
ATOM 1315 O O . GLN A 1 177 ? 22.319 11.523 -8.309 1.00 55.06 177 GLN A O 1
ATOM 1320 N N . VAL A 1 178 ? 20.292 12.479 -8.093 1.00 57.34 178 VAL A N 1
ATOM 1321 C CA . VAL A 1 178 ? 19.524 11.324 -8.574 1.00 57.34 178 VAL A CA 1
ATOM 1322 C C . VAL A 1 178 ? 19.842 11.143 -10.058 1.00 57.34 178 VAL A C 1
ATOM 1324 O O . VAL A 1 178 ? 19.453 11.970 -10.888 1.00 57.34 178 VAL A O 1
ATOM 1327 N N . SER A 1 179 ? 20.573 10.087 -10.407 1.00 65.31 179 SER A N 1
ATOM 1328 C CA . SER A 1 179 ? 20.781 9.718 -11.797 1.00 65.31 179 SER A CA 1
ATOM 1329 C C . SER A 1 179 ? 19.581 8.908 -12.271 1.00 65.31 179 SER A C 1
ATOM 1331 O O . SER A 1 179 ? 19.134 7.955 -11.639 1.00 65.31 179 SER A O 1
ATOM 1333 N N . THR A 1 180 ? 19.071 9.229 -13.458 1.00 63.84 180 THR A N 1
ATOM 1334 C CA . THR A 1 180 ? 18.005 8.439 -14.114 1.00 63.84 180 THR A CA 1
ATOM 1335 C C . THR A 1 180 ? 18.412 6.987 -14.417 1.00 63.84 180 THR A C 1
ATOM 1337 O O . THR A 1 180 ? 17.587 6.177 -14.841 1.00 63.84 180 THR A O 1
ATOM 1340 N N . THR A 1 181 ? 19.685 6.648 -14.206 1.00 69.75 181 THR A N 1
ATOM 1341 C CA . THR A 1 181 ? 20.252 5.306 -14.358 1.00 69.75 181 THR A CA 1
ATOM 1342 C C . THR A 1 181 ? 20.242 4.489 -13.071 1.00 69.75 181 THR A C 1
ATOM 1344 O O . THR A 1 181 ? 20.692 3.348 -13.096 1.00 69.75 181 THR A O 1
ATOM 1347 N N . ASP A 1 182 ? 19.797 5.058 -11.950 1.00 78.00 182 ASP A N 1
ATOM 1348 C CA . ASP A 1 182 ? 19.911 4.390 -10.661 1.00 78.00 182 ASP A CA 1
ATOM 1349 C C . ASP A 1 182 ? 18.865 3.284 -10.527 1.00 78.00 182 ASP A C 1
ATOM 1351 O O . ASP A 1 182 ? 17.655 3.514 -10.523 1.00 78.00 182 ASP A O 1
ATOM 1355 N N . GLU A 1 183 ? 19.360 2.054 -10.463 1.00 83.38 183 GLU A N 1
ATOM 1356 C CA . GLU A 1 183 ? 18.563 0.834 -10.371 1.00 83.38 183 GLU A CA 1
ATOM 1357 C C . GLU A 1 183 ? 18.092 0.597 -8.933 1.00 83.38 183 GLU A C 1
ATOM 1359 O O . GLU A 1 183 ? 18.741 1.007 -7.970 1.00 83.38 183 GLU A O 1
ATOM 1364 N N . TRP A 1 184 ? 16.984 -0.126 -8.773 1.00 86.62 184 TRP A N 1
ATOM 1365 C CA . TRP A 1 184 ? 16.483 -0.500 -7.450 1.00 86.62 184 TRP A CA 1
ATOM 1366 C C . TRP A 1 184 ? 17.311 -1.633 -6.852 1.00 86.62 184 TRP A C 1
ATOM 1368 O O . TRP A 1 184 ? 17.312 -2.754 -7.375 1.00 86.62 184 TRP A O 1
ATOM 1378 N N . LYS A 1 185 ? 17.993 -1.350 -5.741 1.00 80.88 185 LYS A N 1
ATOM 1379 C CA . LYS A 1 185 ? 18.903 -2.296 -5.078 1.00 80.88 185 LYS A CA 1
ATOM 1380 C C . LYS A 1 185 ? 18.542 -2.561 -3.619 1.00 80.88 185 LYS A C 1
ATOM 1382 O O . LYS A 1 185 ? 18.920 -3.611 -3.095 1.00 80.88 185 LYS A O 1
ATOM 1387 N N . ASN A 1 186 ? 17.807 -1.651 -2.987 1.00 79.00 186 ASN A N 1
ATOM 1388 C CA . ASN A 1 186 ? 17.515 -1.666 -1.557 1.00 79.00 186 ASN A CA 1
ATOM 1389 C C . ASN A 1 186 ? 16.144 -2.254 -1.227 1.00 79.00 186 ASN A C 1
ATOM 1391 O O . ASN A 1 186 ? 16.002 -2.885 -0.179 1.00 79.00 186 ASN A O 1
ATOM 1395 N N . THR A 1 187 ? 15.153 -2.124 -2.114 1.00 80.38 187 THR A N 1
ATOM 1396 C CA . THR A 1 187 ? 13.870 -2.802 -1.917 1.00 80.38 187 THR A CA 1
ATOM 1397 C C . THR A 1 187 ? 14.090 -4.307 -1.859 1.00 80.38 187 THR A C 1
ATOM 1399 O O . THR A 1 187 ? 14.654 -4.920 -2.768 1.00 80.38 187 THR A O 1
ATOM 1402 N N . LEU A 1 188 ? 13.634 -4.925 -0.769 1.00 84.50 188 LEU A N 1
ATOM 1403 C CA . LEU A 1 188 ? 13.860 -6.349 -0.538 1.00 84.50 188 LEU A CA 1
ATOM 1404 C C . LEU A 1 188 ? 12.909 -7.202 -1.374 1.00 84.50 188 LEU A C 1
ATOM 1406 O O . LEU A 1 188 ? 13.297 -8.273 -1.844 1.00 84.50 188 LEU A O 1
ATOM 1410 N N . ARG A 1 189 ? 11.660 -6.747 -1.528 1.00 88.94 189 ARG A N 1
ATOM 1411 C CA . ARG A 1 189 ? 10.584 -7.479 -2.200 1.00 88.94 189 ARG A CA 1
ATOM 1412 C C . ARG A 1 189 ? 9.681 -6.545 -2.981 1.00 88.94 189 ARG A C 1
ATOM 1414 O O . ARG A 1 189 ? 9.167 -5.577 -2.429 1.00 88.94 189 ARG A O 1
ATOM 1421 N N . CYS A 1 190 ? 9.434 -6.880 -4.237 1.00 92.25 190 CYS A N 1
ATOM 1422 C CA . CYS A 1 190 ? 8.409 -6.216 -5.014 1.00 92.25 190 CYS A CA 1
ATOM 1423 C C . CYS A 1 190 ? 7.572 -7.212 -5.801 1.00 92.25 190 CYS A C 1
ATOM 1425 O O . CYS A 1 190 ? 8.091 -8.217 -6.290 1.00 92.25 190 CYS A O 1
ATOM 1427 N N . ASP A 1 191 ? 6.281 -6.915 -5.911 1.00 93.62 191 ASP A N 1
ATOM 1428 C CA . ASP A 1 191 ? 5.366 -7.649 -6.773 1.00 93.62 191 ASP A CA 1
ATOM 1429 C C . ASP A 1 191 ? 4.696 -6.698 -7.767 1.00 93.62 191 ASP A C 1
ATOM 1431 O O . ASP A 1 191 ? 3.930 -5.796 -7.414 1.00 93.62 191 ASP A O 1
ATOM 1435 N N . PHE A 1 192 ? 5.036 -6.917 -9.032 1.00 94.31 192 PHE A N 1
ATOM 1436 C CA . PHE A 1 192 ? 4.577 -6.158 -10.188 1.00 94.31 192 PHE A CA 1
ATOM 1437 C C . PHE A 1 192 ? 3.791 -7.038 -11.166 1.00 94.31 192 PHE A C 1
ATOM 1439 O O . PHE A 1 192 ? 3.581 -6.658 -12.322 1.00 94.31 192 PHE A O 1
ATOM 1446 N N . GLY A 1 193 ? 3.385 -8.235 -10.732 1.00 93.69 193 GLY A N 1
ATOM 1447 C CA . GLY A 1 193 ? 2.689 -9.190 -11.577 1.00 93.69 193 GLY A CA 1
ATOM 1448 C C . GLY A 1 193 ? 1.417 -8.620 -12.182 1.00 93.69 193 GLY A C 1
ATOM 1449 O O . GLY A 1 193 ? 0.689 -7.881 -11.529 1.00 93.69 193 GLY A O 1
ATOM 1450 N N . ASN A 1 194 ? 1.138 -8.966 -13.442 1.00 94.25 194 ASN A N 1
ATOM 1451 C CA . ASN A 1 194 ? -0.073 -8.527 -14.144 1.00 94.25 194 ASN A CA 1
ATOM 1452 C C . ASN A 1 194 ? -0.266 -6.990 -14.137 1.00 94.25 194 ASN A C 1
ATOM 1454 O O . ASN A 1 194 ? -1.373 -6.472 -13.981 1.00 94.25 194 ASN A O 1
ATOM 1458 N N . THR A 1 195 ? 0.839 -6.264 -14.295 1.00 95.81 195 THR A N 1
ATOM 1459 C CA . THR A 1 195 ? 0.867 -4.834 -14.618 1.00 95.81 195 THR A CA 1
ATOM 1460 C C . THR A 1 195 ? 1.477 -4.645 -16.009 1.00 95.81 195 THR A C 1
ATOM 1462 O O . THR A 1 195 ? 2.027 -5.582 -16.593 1.00 95.81 195 THR A O 1
ATOM 1465 N N . SER A 1 196 ? 1.399 -3.429 -16.543 1.00 96.38 196 SER A N 1
ATOM 1466 C CA . SER A 1 196 ? 2.125 -3.014 -17.750 1.00 96.38 196 SER A CA 1
ATOM 1467 C C . SER A 1 196 ? 3.349 -2.152 -17.412 1.00 96.38 196 SER A C 1
ATOM 1469 O O . SER A 1 196 ? 3.819 -1.380 -18.252 1.00 96.38 196 SER A O 1
ATOM 1471 N N . LEU A 1 197 ? 3.843 -2.240 -16.172 1.00 96.00 197 LEU A N 1
ATOM 1472 C CA . LEU A 1 197 ? 5.100 -1.616 -15.775 1.00 96.00 197 LEU A CA 1
ATOM 1473 C C . LEU A 1 197 ? 6.265 -2.271 -16.517 1.00 96.00 197 LEU A C 1
ATOM 1475 O O . LEU A 1 197 ? 6.234 -3.464 -16.828 1.00 96.00 197 LEU A O 1
ATOM 1479 N N . CYS A 1 198 ? 7.299 -1.486 -16.801 1.00 95.81 198 CYS A N 1
ATOM 1480 C CA . CYS A 1 198 ? 8.460 -1.953 -17.542 1.00 95.81 198 CYS A CA 1
ATOM 1481 C C . CYS A 1 198 ? 9.775 -1.454 -16.938 1.00 95.81 198 CYS A C 1
ATOM 1483 O O . CYS A 1 198 ? 9.846 -0.390 -16.326 1.00 95.81 198 CYS A O 1
ATOM 1485 N N . VAL A 1 199 ? 10.842 -2.230 -17.122 1.00 94.94 199 VAL A N 1
ATOM 1486 C CA . VAL A 1 199 ? 12.196 -1.830 -16.725 1.00 94.94 199 VAL A CA 1
ATOM 1487 C C . VAL A 1 199 ? 12.725 -0.814 -17.745 1.00 94.94 199 VAL A C 1
ATOM 1489 O O . VAL A 1 199 ? 12.670 -1.096 -18.951 1.00 94.94 199 VAL A O 1
ATOM 1492 N N . PRO A 1 200 ? 13.248 0.352 -17.320 1.00 94.88 200 PRO A N 1
ATOM 1493 C CA . PRO A 1 200 ? 13.884 1.295 -18.232 1.00 94.88 200 PRO A CA 1
ATOM 1494 C C . PRO A 1 200 ? 14.960 0.618 -19.089 1.00 94.88 200 PRO A C 1
ATOM 1496 O O . PRO A 1 200 ? 15.771 -0.162 -18.595 1.00 94.88 200 PRO A O 1
ATOM 1499 N N . ALA A 1 201 ? 14.998 0.925 -20.388 1.00 92.56 201 ALA A N 1
ATOM 1500 C CA . ALA A 1 201 ? 15.960 0.308 -21.309 1.00 92.56 201 ALA A CA 1
ATOM 1501 C C . ALA A 1 201 ? 17.425 0.600 -20.923 1.00 92.56 201 ALA A C 1
ATOM 1503 O O . ALA A 1 201 ? 18.317 -0.204 -21.217 1.00 92.56 201 ALA A O 1
ATOM 1504 N N . THR A 1 202 ? 17.640 1.726 -20.234 1.00 91.12 202 THR A N 1
ATOM 1505 C CA . THR A 1 202 ? 18.921 2.196 -19.696 1.00 91.12 202 THR A CA 1
ATOM 1506 C C . THR A 1 202 ? 19.445 1.356 -18.537 1.00 91.12 202 THR A C 1
ATOM 1508 O O . THR A 1 202 ? 20.643 1.406 -18.274 1.00 91.12 202 THR A O 1
ATOM 1511 N N . TRP A 1 203 ? 18.592 0.588 -17.855 1.00 91.44 203 TRP A N 1
ATOM 1512 C CA . TRP A 1 203 ? 19.036 -0.278 -16.768 1.00 91.44 203 TRP A CA 1
ATOM 1513 C C . TRP A 1 203 ? 19.783 -1.490 -17.322 1.00 91.44 203 TRP A C 1
ATOM 1515 O O . TRP A 1 203 ? 19.437 -2.066 -18.366 1.00 91.44 203 TRP A O 1
ATOM 1525 N N . VAL A 1 204 ? 20.834 -1.877 -16.611 1.00 91.50 204 VAL A N 1
ATOM 1526 C CA . VAL A 1 204 ? 21.626 -3.067 -16.910 1.00 91.50 204 VAL A CA 1
ATOM 1527 C C . VAL A 1 204 ? 20.912 -4.295 -16.349 1.00 91.50 204 VAL A C 1
ATOM 1529 O O . VAL A 1 204 ? 20.839 -5.320 -17.033 1.00 91.50 204 VAL A O 1
ATOM 1532 N N . TYR A 1 205 ? 20.321 -4.166 -15.159 1.00 91.00 205 TYR A N 1
ATOM 1533 C CA . TYR A 1 205 ? 19.662 -5.249 -14.433 1.00 91.00 205 TYR A CA 1
ATOM 1534 C C . TYR A 1 205 ? 18.179 -4.978 -14.156 1.00 91.00 205 TYR A C 1
ATOM 1536 O O . TYR A 1 205 ? 17.693 -3.851 -14.236 1.00 91.00 205 TYR A O 1
ATOM 1544 N N . GLN A 1 206 ? 17.431 -6.037 -13.838 1.00 90.25 206 GLN A N 1
ATOM 1545 C CA . GLN A 1 206 ? 16.095 -5.890 -13.251 1.00 90.25 206 GLN A CA 1
ATOM 1546 C C . GLN A 1 206 ? 16.183 -5.340 -11.817 1.00 90.25 206 GLN A C 1
ATOM 1548 O O . GLN A 1 206 ? 17.215 -5.530 -11.168 1.00 90.25 206 GLN A O 1
ATOM 1553 N N . PRO A 1 207 ? 15.099 -4.731 -11.290 1.00 89.81 207 PRO A N 1
ATOM 1554 C CA . PRO A 1 207 ? 15.000 -4.425 -9.868 1.00 89.81 207 PRO A CA 1
ATOM 1555 C C . PRO A 1 207 ? 15.390 -5.632 -9.007 1.00 89.81 207 PRO A C 1
ATOM 1557 O O . PRO A 1 207 ? 14.826 -6.720 -9.167 1.00 89.81 207 PRO A O 1
ATOM 1560 N N . GLY A 1 208 ? 16.304 -5.437 -8.053 1.00 84.94 208 GLY A N 1
ATOM 1561 C CA . GLY A 1 208 ? 16.715 -6.501 -7.133 1.00 84.94 208 GLY A CA 1
ATOM 1562 C C . GLY A 1 208 ? 15.527 -7.082 -6.359 1.00 84.94 208 GLY A C 1
ATOM 1563 O O . GLY A 1 208 ? 15.478 -8.264 -6.059 1.00 84.94 208 GLY A O 1
ATOM 1564 N N . CYS A 1 209 ? 14.483 -6.300 -6.118 1.00 86.88 209 CYS A N 1
ATOM 1565 C CA . CYS A 1 209 ? 13.309 -6.736 -5.371 1.00 86.88 209 CYS A CA 1
ATOM 1566 C C . CYS A 1 209 ? 12.468 -7.855 -6.040 1.00 86.88 209 CYS A C 1
ATOM 1568 O O . CYS A 1 209 ? 11.666 -8.495 -5.357 1.00 86.88 209 CYS A O 1
ATOM 1570 N N . ILE A 1 210 ? 12.657 -8.139 -7.341 1.00 85.88 210 ILE A N 1
ATOM 1571 C CA . ILE A 1 210 ? 11.879 -9.140 -8.111 1.00 85.88 210 ILE A CA 1
ATOM 1572 C C . ILE A 1 210 ? 12.372 -10.580 -7.873 1.00 85.88 210 ILE A C 1
ATOM 1574 O O . ILE A 1 210 ? 11.695 -11.530 -8.263 1.00 85.88 210 ILE A O 1
ATOM 1578 N N . ARG A 1 211 ? 13.499 -10.769 -7.159 1.00 72.31 211 ARG A N 1
ATOM 1579 C CA . ARG A 1 211 ? 14.176 -12.059 -6.849 1.00 72.31 211 ARG A CA 1
ATOM 1580 C C . ARG A 1 211 ? 13.270 -13.260 -6.571 1.00 72.31 211 ARG A C 1
ATOM 1582 O O . ARG A 1 211 ? 13.671 -14.391 -6.819 1.00 72.31 211 ARG A O 1
ATOM 1589 N N . THR A 1 212 ? 12.119 -13.022 -5.950 1.00 60.50 212 THR A N 1
ATOM 1590 C CA . THR A 1 212 ? 11.242 -14.068 -5.404 1.00 60.50 212 THR A CA 1
ATOM 1591 C C . THR A 1 212 ? 10.062 -14.417 -6.301 1.00 60.50 212 THR A C 1
ATOM 1593 O O . THR A 1 212 ? 9.296 -15.318 -5.974 1.00 60.50 212 THR A O 1
ATOM 1596 N N . THR A 1 213 ? 9.918 -13.738 -7.438 1.00 63.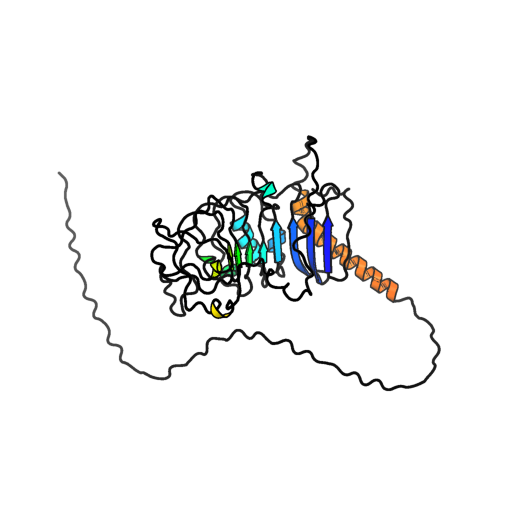91 213 THR A N 1
ATOM 1597 C CA . THR A 1 213 ? 8.817 -13.986 -8.365 1.00 63.91 213 THR A CA 1
ATOM 1598 C C . THR A 1 213 ? 9.329 -14.741 -9.588 1.00 63.91 213 THR A C 1
ATOM 1600 O O . THR A 1 213 ? 10.433 -14.510 -10.076 1.00 63.91 213 THR A O 1
ATOM 1603 N N . THR A 1 214 ? 8.506 -15.632 -10.135 1.00 63.50 214 THR A N 1
ATOM 1604 C CA . THR A 1 214 ? 8.726 -16.211 -11.473 1.00 63.50 214 THR A CA 1
ATOM 1605 C C . THR A 1 214 ? 8.512 -15.183 -12.590 1.00 63.50 214 THR A C 1
ATOM 1607 O O . THR A 1 214 ? 8.651 -15.499 -13.771 1.00 63.50 214 THR A O 1
ATOM 1610 N N . LEU A 1 215 ? 8.148 -13.953 -12.225 1.00 73.94 215 LEU A N 1
ATOM 1611 C CA . LEU A 1 215 ? 7.710 -12.903 -13.117 1.00 73.94 215 LEU A CA 1
ATOM 1612 C C . LEU A 1 215 ? 8.890 -11.996 -13.443 1.00 73.94 215 LEU A C 1
ATOM 1614 O O . LEU A 1 215 ? 9.313 -11.161 -12.656 1.00 73.94 215 LEU A O 1
ATOM 1618 N N . SER A 1 216 ? 9.414 -12.143 -14.651 1.00 82.25 216 SER A N 1
ATOM 1619 C CA . SER A 1 216 ? 10.317 -11.155 -15.228 1.00 82.25 216 SER A CA 1
ATOM 1620 C C . SER A 1 216 ? 9.520 -9.958 -15.744 1.00 82.25 216 SER A C 1
ATOM 1622 O O . SER A 1 216 ? 8.558 -10.143 -16.497 1.00 82.25 216 SER A O 1
ATOM 1624 N N . ILE A 1 217 ? 9.956 -8.740 -15.431 1.00 90.44 217 ILE A N 1
ATOM 1625 C CA . ILE A 1 217 ? 9.382 -7.535 -16.039 1.00 90.44 217 ILE A CA 1
ATOM 1626 C C . ILE A 1 217 ? 10.037 -7.293 -17.398 1.00 90.44 217 ILE A C 1
ATOM 1628 O O . ILE A 1 217 ? 11.248 -7.454 -17.570 1.00 90.44 217 ILE A O 1
ATOM 1632 N N . ARG A 1 218 ? 9.225 -6.912 -18.388 1.00 92.69 218 ARG A N 1
ATOM 1633 C CA . ARG A 1 218 ? 9.718 -6.555 -19.722 1.00 92.69 218 ARG A CA 1
ATOM 1634 C C . ARG A 1 218 ? 10.414 -5.204 -19.692 1.00 92.69 218 ARG A C 1
ATOM 1636 O O . ARG A 1 218 ? 10.071 -4.323 -18.912 1.00 92.69 218 ARG A O 1
ATOM 1643 N N . THR A 1 219 ? 11.368 -5.016 -20.578 1.00 93.75 219 THR A N 1
ATOM 1644 C CA . THR A 1 219 ? 11.962 -3.706 -20.825 1.00 93.75 219 THR A CA 1
ATOM 1645 C C . THR A 1 219 ? 10.991 -2.819 -21.602 1.00 93.75 219 THR A C 1
ATOM 1647 O O . THR A 1 219 ? 10.171 -3.300 -22.388 1.00 93.75 219 THR A O 1
ATOM 1650 N N . CYS A 1 220 ? 11.057 -1.507 -21.381 1.00 94.81 220 CYS A N 1
ATOM 1651 C CA . CYS A 1 220 ? 10.120 -0.563 -22.000 1.00 94.81 220 CYS A CA 1
ATOM 1652 C C . CYS A 1 220 ? 10.260 -0.443 -23.525 1.00 94.81 220 CYS A C 1
ATOM 1654 O O . CYS A 1 220 ? 9.328 -0.008 -24.193 1.00 94.81 220 CYS A O 1
ATOM 1656 N N . ASP A 1 221 ? 11.407 -0.831 -24.083 1.00 94.06 221 ASP A N 1
ATOM 1657 C CA . ASP A 1 221 ? 11.654 -0.889 -25.529 1.00 94.06 221 ASP A CA 1
ATOM 1658 C C . ASP A 1 221 ? 11.155 -2.199 -26.172 1.00 94.06 221 ASP A C 1
ATOM 1660 O O . ASP A 1 221 ? 11.346 -2.418 -27.367 1.00 94.06 221 ASP A O 1
ATOM 1664 N N . GLY A 1 222 ? 10.519 -3.082 -25.391 1.00 89.00 222 GLY A N 1
ATOM 1665 C CA . GLY A 1 222 ? 10.029 -4.380 -25.850 1.00 89.00 222 GLY A CA 1
ATOM 1666 C C . GLY A 1 222 ? 11.126 -5.428 -26.053 1.00 89.00 222 GLY A C 1
ATOM 1667 O O . GLY A 1 222 ? 10.839 -6.496 -26.597 1.00 89.00 222 GLY A O 1
ATOM 1668 N N . SER A 1 223 ? 12.364 -5.146 -25.633 1.00 84.31 223 SER A N 1
ATOM 1669 C CA . SER A 1 223 ? 13.470 -6.101 -25.693 1.00 84.31 223 SER A CA 1
ATOM 1670 C C . SER A 1 223 ? 13.323 -7.247 -24.672 1.00 84.31 223 SER A C 1
ATOM 1672 O O . SER A 1 223 ? 12.358 -7.347 -23.908 1.00 84.31 223 SER A O 1
ATOM 1674 N N . VAL A 1 224 ? 14.271 -8.187 -24.707 1.00 81.19 224 VAL A N 1
ATOM 1675 C CA . VAL A 1 224 ? 14.307 -9.332 -23.787 1.00 81.19 224 VAL A CA 1
ATOM 1676 C C . VAL A 1 224 ? 14.480 -8.839 -22.346 1.00 81.19 224 VAL A C 1
ATOM 1678 O O . VAL A 1 224 ? 15.124 -7.827 -22.078 1.00 81.19 224 VAL A O 1
ATOM 1681 N N . THR A 1 225 ? 13.916 -9.586 -21.405 1.00 86.06 225 THR A N 1
ATOM 1682 C CA . THR A 1 225 ? 14.048 -9.374 -19.960 1.00 86.06 225 THR A CA 1
ATOM 1683 C C . THR A 1 225 ? 15.515 -9.213 -19.552 1.00 86.06 225 THR A C 1
ATOM 1685 O O . THR A 1 225 ? 16.346 -10.059 -19.899 1.00 86.06 225 THR A O 1
ATOM 1688 N N . LYS A 1 226 ? 15.839 -8.158 -18.793 1.00 88.94 226 LYS A N 1
ATOM 1689 C CA . LYS A 1 226 ? 17.198 -7.937 -18.266 1.00 88.94 226 LYS A CA 1
ATOM 1690 C C . LYS A 1 226 ? 17.591 -9.062 -17.289 1.00 88.94 226 LYS A C 1
ATOM 1692 O O . LYS A 1 226 ? 16.706 -9.670 -16.683 1.00 88.94 226 LYS A O 1
ATOM 1697 N N . PRO A 1 227 ? 18.883 -9.373 -17.112 1.00 89.50 227 PRO A N 1
ATOM 1698 C CA . PRO A 1 227 ? 19.312 -10.297 -16.068 1.00 89.50 227 PRO A CA 1
ATOM 1699 C C . PRO A 1 227 ? 19.130 -9.689 -14.665 1.00 89.50 227 PRO A C 1
ATOM 1701 O O . PRO A 1 227 ? 18.996 -8.477 -14.506 1.00 89.50 227 PRO A O 1
ATOM 1704 N N . ILE A 1 228 ? 19.149 -10.541 -13.640 1.00 85.25 228 ILE A N 1
ATOM 1705 C CA . ILE A 1 228 ? 19.291 -10.116 -12.237 1.00 85.25 228 ILE A CA 1
ATOM 1706 C C . ILE A 1 228 ? 20.761 -9.741 -11.993 1.00 85.25 228 ILE A C 1
ATOM 1708 O O . ILE A 1 228 ? 21.650 -10.405 -12.535 1.00 85.25 228 ILE A O 1
ATOM 1712 N N . ASP A 1 229 ? 21.017 -8.708 -11.181 1.00 84.06 229 ASP A N 1
ATOM 1713 C CA . ASP A 1 229 ? 22.375 -8.276 -10.819 1.00 84.06 229 ASP A CA 1
ATOM 1714 C C . ASP A 1 229 ? 23.186 -9.459 -10.242 1.00 84.06 229 ASP A C 1
ATOM 1716 O O . ASP A 1 229 ? 22.770 -10.100 -9.269 1.00 84.06 229 ASP A O 1
ATOM 1720 N N . PRO A 1 230 ? 24.345 -9.813 -10.831 1.00 80.44 230 PRO A N 1
ATOM 1721 C CA . PRO A 1 230 ? 25.144 -10.923 -10.344 1.00 80.44 230 PRO A CA 1
ATOM 1722 C C . PRO A 1 230 ? 25.772 -10.673 -8.968 1.00 80.44 230 PRO A C 1
ATOM 1724 O O . PRO A 1 230 ? 26.086 -11.658 -8.293 1.00 80.44 230 PRO A O 1
ATOM 1727 N N . MET A 1 231 ? 25.957 -9.406 -8.578 1.00 73.00 231 MET A N 1
ATOM 1728 C CA . MET A 1 231 ? 26.519 -8.963 -7.295 1.00 73.00 231 MET A CA 1
ATOM 1729 C C . MET A 1 231 ? 25.452 -8.662 -6.249 1.00 73.00 231 MET A C 1
ATOM 1731 O O . MET A 1 231 ? 25.771 -8.189 -5.159 1.00 73.00 231 MET A O 1
ATOM 1735 N N . ASP A 1 232 ? 24.201 -8.974 -6.559 1.00 71.81 232 ASP A N 1
ATOM 1736 C CA . ASP A 1 232 ? 23.106 -8.860 -5.625 1.00 71.81 232 ASP A CA 1
ATOM 1737 C C . ASP A 1 232 ? 23.436 -9.602 -4.308 1.00 71.81 232 ASP A C 1
ATOM 1739 O O . ASP A 1 232 ? 23.633 -10.828 -4.317 1.00 71.81 232 ASP A O 1
ATOM 1743 N N . PRO A 1 233 ? 23.509 -8.892 -3.163 1.00 67.25 233 PRO A N 1
ATOM 1744 C CA . PRO A 1 233 ? 23.936 -9.480 -1.896 1.00 67.25 233 PRO A CA 1
ATOM 1745 C C . PRO A 1 233 ? 22.984 -10.582 -1.415 1.00 67.25 233 PRO A C 1
ATOM 1747 O O . PRO A 1 233 ? 23.396 -11.480 -0.680 1.00 67.25 233 PRO A O 1
ATOM 1750 N N . PHE A 1 234 ? 21.737 -10.580 -1.887 1.00 68.75 234 PHE A N 1
ATOM 1751 C CA . PHE A 1 234 ? 20.731 -11.580 -1.548 1.00 68.75 234 PHE A CA 1
ATOM 1752 C C . PHE A 1 234 ? 20.731 -12.777 -2.507 1.00 68.75 234 PHE A C 1
ATOM 1754 O O . PHE A 1 234 ? 20.074 -13.779 -2.239 1.00 68.75 234 PHE A O 1
ATOM 1761 N N . ARG A 1 235 ? 21.510 -12.739 -3.598 1.00 64.25 235 ARG A N 1
ATOM 1762 C CA . ARG A 1 235 ? 21.682 -13.886 -4.505 1.00 64.25 235 ARG A CA 1
ATOM 1763 C C . ARG A 1 235 ? 22.486 -15.016 -3.862 1.00 64.25 235 ARG A C 1
ATOM 1765 O O . ARG A 1 235 ? 22.259 -16.183 -4.171 1.00 64.25 235 ARG A O 1
ATOM 1772 N N . ARG A 1 236 ? 23.422 -14.695 -2.959 1.00 52.47 236 ARG A N 1
ATOM 1773 C CA . ARG A 1 236 ? 24.323 -15.686 -2.337 1.00 52.47 236 ARG A CA 1
ATOM 1774 C C . ARG A 1 236 ? 23.658 -16.556 -1.270 1.00 52.47 236 ARG A C 1
ATOM 1776 O O . ARG A 1 236 ? 24.161 -17.643 -1.010 1.00 52.47 236 ARG A O 1
ATOM 1783 N N . SER A 1 237 ? 22.530 -16.140 -0.694 1.00 53.34 237 SER A N 1
ATOM 1784 C CA . SER A 1 237 ? 21.775 -16.992 0.239 1.00 53.34 237 SER A CA 1
ATOM 1785 C C . SER A 1 237 ? 20.931 -18.061 -0.472 1.00 53.34 237 SER A C 1
ATOM 1787 O O . SER A 1 237 ? 20.472 -19.001 0.171 1.00 53.34 237 SER A O 1
ATOM 1789 N N . LEU A 1 238 ? 20.768 -17.973 -1.799 1.00 51.19 238 LEU A N 1
ATOM 1790 C CA . LEU A 1 238 ? 19.929 -18.862 -2.614 1.00 51.19 238 LEU A CA 1
ATOM 1791 C C . LEU A 1 238 ? 20.689 -20.059 -3.213 1.00 51.19 238 LEU A C 1
ATOM 1793 O O . LEU A 1 238 ? 20.259 -20.609 -4.227 1.00 51.19 238 LEU A O 1
ATOM 1797 N N . GLY A 1 239 ? 21.786 -20.507 -2.592 1.00 46.31 239 GLY A N 1
ATOM 1798 C CA . GLY A 1 239 ? 22.536 -21.721 -2.960 1.00 46.31 239 GLY A CA 1
ATOM 1799 C C . GLY A 1 239 ? 21.768 -23.043 -2.778 1.00 46.31 239 GLY A C 1
ATOM 1800 O O . GLY A 1 239 ? 22.345 -24.028 -2.331 1.00 46.31 239 GLY A O 1
ATOM 1801 N N . GLY A 1 240 ? 20.471 -23.069 -3.091 1.00 40.28 240 GLY A N 1
ATOM 1802 C CA . GLY A 1 240 ? 19.598 -24.225 -2.918 1.00 40.28 240 GLY A CA 1
ATOM 1803 C C . GLY A 1 240 ? 18.093 -23.950 -2.988 1.00 40.28 240 GLY A C 1
ATOM 1804 O O . GLY A 1 240 ? 17.331 -24.816 -2.576 1.00 40.28 240 GLY A O 1
ATOM 1805 N N . TRP A 1 241 ? 17.621 -22.805 -3.499 1.00 43.47 241 TRP A N 1
ATOM 1806 C CA . TRP A 1 241 ? 16.190 -22.654 -3.815 1.00 43.47 241 TRP A CA 1
ATOM 1807 C C . TRP A 1 241 ? 15.902 -23.288 -5.180 1.00 43.47 241 TRP A C 1
ATOM 1809 O O . TRP A 1 241 ? 15.666 -22.620 -6.182 1.00 43.47 241 TRP A O 1
ATOM 1819 N N . THR A 1 242 ? 15.966 -24.620 -5.236 1.00 40.09 242 THR A N 1
ATOM 1820 C CA . THR A 1 242 ? 15.233 -25.362 -6.263 1.00 40.09 242 THR A CA 1
ATOM 1821 C C . THR A 1 242 ? 13.759 -25.008 -6.121 1.00 40.09 242 THR A C 1
ATOM 1823 O O . THR A 1 242 ? 13.281 -24.886 -4.997 1.00 40.09 242 THR A O 1
ATOM 1826 N N . SER A 1 243 ? 13.059 -24.878 -7.244 1.00 40.78 243 SER A N 1
ATOM 1827 C CA . SER A 1 243 ? 11.649 -24.505 -7.434 1.00 40.78 243 SER A CA 1
ATOM 1828 C C . SER A 1 243 ? 10.599 -25.395 -6.740 1.00 40.78 243 SER A C 1
ATOM 1830 O O . SER A 1 243 ? 9.469 -25.506 -7.210 1.00 40.78 243 SER A O 1
ATOM 1832 N N . GLY A 1 244 ? 10.943 -26.048 -5.633 1.00 33.09 244 GLY A N 1
ATOM 1833 C CA . GLY A 1 244 ? 9.958 -26.464 -4.658 1.00 33.09 244 GLY A CA 1
ATOM 1834 C C . GLY A 1 244 ? 9.302 -25.215 -4.089 1.00 33.09 244 GLY A C 1
ATOM 1835 O O . GLY A 1 244 ? 9.977 -24.237 -3.782 1.00 33.09 244 GLY A O 1
ATOM 1836 N N . SER A 1 245 ? 7.985 -25.263 -3.971 1.00 40.25 245 SER A N 1
ATOM 1837 C CA . SER A 1 245 ? 7.155 -24.453 -3.084 1.00 40.25 245 SER A CA 1
ATOM 1838 C C . SER A 1 245 ? 7.678 -24.535 -1.640 1.00 40.25 245 SER A C 1
ATOM 1840 O O . SER A 1 245 ? 7.103 -25.208 -0.787 1.00 40.25 245 SER A O 1
ATOM 1842 N N . GLY A 1 246 ? 8.850 -23.947 -1.407 1.00 31.16 246 GLY A N 1
ATOM 1843 C CA . GLY A 1 246 ? 9.489 -23.765 -0.118 1.00 31.16 246 GLY A CA 1
ATOM 1844 C C . GLY A 1 246 ? 8.844 -22.574 0.573 1.00 31.16 246 GLY A C 1
ATOM 1845 O O . GLY A 1 246 ? 8.388 -21.651 -0.104 1.00 31.16 246 GLY A O 1
ATOM 1846 N N . PRO A 1 247 ? 8.733 -22.633 1.903 1.00 34.06 247 PRO A N 1
ATOM 1847 C CA . PRO A 1 247 ? 7.768 -21.853 2.647 1.00 34.06 247 PRO A CA 1
ATOM 1848 C C . PRO A 1 247 ? 8.045 -20.365 2.445 1.00 34.06 247 PRO A C 1
ATOM 1850 O O . PRO A 1 247 ? 9.205 -19.936 2.412 1.00 34.06 247 PRO A O 1
ATOM 1853 N N . ASP A 1 248 ? 6.968 -19.580 2.358 1.00 41.59 248 ASP A N 1
ATOM 1854 C CA . ASP A 1 248 ? 6.972 -18.195 2.819 1.00 41.59 248 ASP A CA 1
ATOM 1855 C C . ASP A 1 248 ? 7.946 -18.068 3.987 1.00 41.59 248 ASP A C 1
ATOM 1857 O O . ASP A 1 248 ? 7.963 -18.951 4.850 1.00 41.59 248 ASP A O 1
ATOM 1861 N N . LEU A 1 249 ? 8.781 -17.019 3.992 1.00 38.16 249 LEU A N 1
ATOM 1862 C CA . LEU A 1 249 ? 9.637 -16.704 5.139 1.00 38.16 249 LEU A CA 1
ATOM 1863 C C . LEU A 1 249 ? 8.871 -17.058 6.405 1.00 38.16 249 LEU A C 1
ATOM 1865 O O . LEU A 1 249 ? 7.785 -16.509 6.615 1.00 38.16 249 LEU A O 1
ATOM 1869 N N . GLY A 1 250 ? 9.403 -18.023 7.164 1.00 28.55 250 GLY A N 1
ATOM 1870 C CA . GLY A 1 250 ? 8.771 -18.474 8.390 1.00 28.55 250 GLY A CA 1
ATOM 1871 C C . GLY A 1 250 ? 8.309 -17.250 9.181 1.00 28.55 250 GLY A C 1
ATOM 1872 O O . GLY A 1 250 ? 9.015 -16.234 9.160 1.00 28.55 250 GLY A O 1
ATOM 1873 N N . PRO A 1 251 ? 7.108 -17.313 9.780 1.00 31.83 251 PRO A N 1
ATOM 1874 C CA . PRO A 1 251 ? 6.448 -16.165 10.377 1.00 31.83 251 PRO A CA 1
ATOM 1875 C C . PRO A 1 251 ? 7.457 -15.368 11.197 1.00 31.83 251 PRO A C 1
ATOM 1877 O O . PRO A 1 251 ? 8.151 -15.925 12.051 1.00 31.83 251 PRO A O 1
ATOM 1880 N N . VAL A 1 252 ? 7.547 -14.067 10.907 1.00 38.22 252 VAL A N 1
ATOM 1881 C CA . VAL A 1 252 ? 8.142 -13.069 11.806 1.00 38.22 252 VAL A CA 1
ATOM 1882 C C . VAL A 1 252 ? 7.752 -13.464 13.239 1.00 38.22 252 VAL A C 1
ATOM 1884 O O . VAL A 1 252 ? 6.576 -13.803 13.413 1.00 38.22 252 VAL A O 1
ATOM 1887 N N . PRO A 1 253 ? 8.683 -13.498 14.222 1.00 30.39 253 PRO A N 1
ATOM 1888 C CA . PRO A 1 253 ? 8.462 -14.084 15.542 1.00 30.39 253 PRO A CA 1
ATOM 1889 C C . PRO A 1 253 ? 7.038 -13.845 16.030 1.00 30.39 253 PRO A C 1
ATOM 1891 O O . PRO A 1 253 ? 6.601 -12.707 16.200 1.00 30.39 253 PRO A O 1
ATOM 1894 N N . SER A 1 254 ? 6.299 -14.943 16.154 1.00 33.88 254 SER A N 1
ATOM 1895 C CA . SER A 1 254 ? 4.843 -15.020 16.252 1.00 33.88 254 SER A CA 1
ATOM 1896 C C . SER A 1 254 ? 4.279 -14.542 17.597 1.00 33.88 254 SER A C 1
ATOM 1898 O O . SER A 1 254 ? 3.335 -15.130 18.119 1.00 33.88 254 SER A O 1
ATOM 1900 N N . GLY A 1 255 ? 4.816 -13.450 18.149 1.00 30.00 255 GLY A N 1
ATOM 1901 C CA . GLY A 1 255 ? 4.131 -12.634 19.155 1.00 30.00 255 GLY A CA 1
ATOM 1902 C C . GLY A 1 255 ? 2.903 -11.913 18.580 1.00 30.00 255 GLY A C 1
ATOM 1903 O O . GLY A 1 255 ? 2.007 -11.528 19.322 1.00 30.00 255 GLY A O 1
ATOM 1904 N N . PHE A 1 256 ? 2.811 -11.818 17.249 1.00 41.25 256 PHE A N 1
ATOM 1905 C CA . PHE A 1 256 ? 1.613 -11.434 16.505 1.00 41.25 256 PHE A CA 1
ATOM 1906 C C . PHE A 1 256 ? 1.152 -12.645 15.683 1.00 41.25 256 PHE A C 1
ATOM 1908 O O . PHE A 1 256 ? 1.576 -12.837 14.546 1.00 41.25 256 PHE A O 1
ATOM 1915 N N . GLY A 1 257 ? 0.370 -13.533 16.304 1.00 31.94 257 GLY A N 1
ATOM 1916 C CA . GLY A 1 257 ? 0.003 -14.838 15.740 1.00 31.94 257 GLY A CA 1
ATOM 1917 C C . GLY A 1 257 ? -0.621 -14.762 14.344 1.00 31.94 257 GLY A C 1
ATOM 1918 O O . GLY A 1 257 ? -1.444 -13.906 14.102 1.00 31.94 257 GLY A O 1
ATOM 1919 N N . ASN A 1 258 ? -0.216 -15.670 13.455 1.00 35.28 258 ASN A N 1
ATOM 1920 C CA . ASN A 1 258 ? -0.799 -16.013 12.148 1.00 35.28 258 ASN A CA 1
ATOM 1921 C C . ASN A 1 258 ? -2.117 -15.292 11.756 1.00 35.28 258 ASN A C 1
ATOM 1923 O O . ASN A 1 258 ? -3.214 -15.777 12.023 1.00 35.28 258 ASN A O 1
ATOM 1927 N N . TRP A 1 259 ? -1.990 -14.156 11.062 1.00 44.53 259 TRP A N 1
ATOM 1928 C CA . TRP A 1 259 ? -3.098 -13.371 10.485 1.00 44.53 259 TRP A CA 1
ATOM 1929 C C . TRP A 1 259 ? -3.275 -13.593 8.975 1.00 44.53 259 TRP A C 1
ATOM 1931 O O . TRP A 1 259 ? -3.930 -12.806 8.303 1.00 44.53 259 TRP A O 1
ATOM 1941 N N . THR A 1 260 ? -2.671 -14.634 8.399 1.00 38.59 260 THR A N 1
ATOM 1942 C CA . THR A 1 260 ? -2.797 -14.911 6.962 1.00 38.59 260 THR A CA 1
ATOM 1943 C C . THR A 1 260 ? -3.067 -16.392 6.713 1.00 38.59 260 THR A C 1
ATOM 1945 O O . THR A 1 260 ? -2.344 -17.263 7.182 1.00 38.59 260 THR A O 1
ATOM 1948 N N . THR A 1 261 ? -4.127 -16.643 5.939 1.00 35.56 261 THR A N 1
ATOM 1949 C CA . THR A 1 261 ? -4.537 -17.911 5.302 1.00 35.56 261 THR A CA 1
ATOM 1950 C C . THR A 1 261 ? -5.284 -18.945 6.159 1.00 35.56 261 THR A C 1
ATOM 1952 O O . THR A 1 261 ? -4.760 -19.955 6.611 1.00 35.56 261 THR A O 1
ATOM 1955 N N . GLY A 1 262 ? -6.593 -18.717 6.270 1.00 28.50 262 GLY A N 1
ATOM 1956 C CA . GLY A 1 262 ? -7.600 -19.729 6.587 1.00 28.50 262 GLY A CA 1
ATOM 1957 C C . GLY A 1 262 ? -8.891 -19.455 5.814 1.00 28.50 262 GLY A C 1
ATOM 1958 O O . GLY A 1 262 ? -9.955 -19.358 6.413 1.00 28.50 262 GLY A O 1
ATOM 1959 N N . TYR A 1 263 ? -8.805 -19.240 4.496 1.00 32.38 263 TYR A N 1
ATOM 1960 C CA . TYR A 1 263 ? -9.994 -19.099 3.651 1.00 32.38 263 TYR A CA 1
ATOM 1961 C C . TYR A 1 263 ? -10.581 -20.487 3.380 1.00 32.38 263 TYR A C 1
ATOM 1963 O O . TYR A 1 263 ? -10.060 -21.241 2.563 1.00 32.38 263 TYR A O 1
ATOM 1971 N N . HIS A 1 264 ? -11.668 -20.828 4.068 1.00 27.88 264 HIS A N 1
ATOM 1972 C CA . HIS A 1 264 ? -12.567 -21.886 3.619 1.00 27.88 264 HIS A CA 1
ATOM 1973 C C . HIS A 1 264 ? -13.506 -21.293 2.558 1.00 27.88 264 HIS A C 1
ATOM 1975 O O . HIS A 1 264 ? -14.310 -20.414 2.867 1.00 27.88 264 HIS A O 1
ATOM 1981 N N . GLU A 1 265 ? -13.408 -21.759 1.310 1.00 27.25 265 GLU A N 1
ATOM 1982 C CA . GLU A 1 265 ? -14.411 -21.484 0.276 1.00 27.25 265 GLU A CA 1
ATOM 1983 C C . GLU A 1 265 ? -15.761 -22.068 0.713 1.00 27.25 265 GLU A C 1
ATOM 1985 O O . GLU A 1 265 ? -15.936 -23.286 0.783 1.00 27.25 265 GLU A O 1
ATOM 1990 N N . ILE A 1 266 ? -16.734 -21.200 0.994 1.00 31.92 266 ILE A N 1
ATOM 1991 C CA . ILE A 1 266 ? -18.138 -21.593 1.102 1.00 31.92 266 ILE A CA 1
ATOM 1992 C C . ILE A 1 266 ? -18.804 -21.227 -0.223 1.00 31.92 266 ILE A C 1
ATOM 1994 O O . ILE A 1 266 ? -19.085 -20.066 -0.508 1.00 31.92 266 ILE A O 1
ATOM 1998 N N . SER A 1 267 ? -19.053 -22.245 -1.043 1.00 31.75 267 SER A N 1
ATOM 1999 C CA . SER A 1 267 ? -19.949 -22.165 -2.197 1.00 31.75 267 SER A CA 1
ATOM 2000 C C . SER A 1 267 ? -21.369 -21.857 -1.704 1.00 31.75 267 SER A C 1
ATOM 2002 O O . SER A 1 267 ? -21.982 -22.703 -1.051 1.00 31.75 267 SER A O 1
ATOM 2004 N N . GLY A 1 268 ? -21.915 -20.682 -2.034 1.00 32.28 268 GLY A N 1
ATOM 2005 C CA . GLY A 1 268 ? -23.253 -20.287 -1.591 1.00 32.28 268 GLY A CA 1
ATOM 2006 C C . GLY A 1 268 ? -23.963 -19.279 -2.495 1.00 32.28 268 GLY A C 1
ATOM 2007 O O . GLY A 1 268 ? -23.773 -18.081 -2.355 1.00 32.28 268 GLY A O 1
ATOM 2008 N N . GLY A 1 269 ? -24.802 -19.812 -3.391 1.00 29.61 269 GLY A N 1
ATOM 2009 C CA . GLY A 1 269 ? -26.190 -19.397 -3.655 1.00 29.61 269 GLY A CA 1
ATOM 2010 C C . GLY A 1 269 ? -26.551 -17.912 -3.811 1.00 29.61 269 GLY A C 1
ATOM 2011 O O . GLY A 1 269 ? -26.583 -17.151 -2.852 1.00 29.61 269 GLY A O 1
ATOM 2012 N N . ASN A 1 270 ? -27.020 -17.563 -5.013 1.00 38.31 270 ASN A N 1
ATOM 2013 C CA . ASN A 1 270 ? -27.738 -16.321 -5.306 1.00 38.31 270 ASN A CA 1
ATOM 2014 C C . ASN A 1 270 ? -29.012 -16.166 -4.453 1.00 38.31 270 ASN A C 1
ATOM 2016 O O . ASN A 1 270 ? -29.852 -17.065 -4.409 1.00 38.31 270 ASN A O 1
ATOM 2020 N N . SER A 1 271 ? -29.224 -14.979 -3.882 1.00 29.95 271 SER A N 1
ATOM 2021 C CA . SER A 1 271 ? -30.546 -14.465 -3.486 1.00 29.95 271 SER A CA 1
ATOM 2022 C C . SER A 1 271 ? -30.566 -12.929 -3.592 1.00 29.95 271 SER A C 1
ATOM 2024 O O . SER A 1 271 ? -29.566 -12.302 -3.237 1.00 29.95 271 SER A O 1
ATOM 2026 N N . PRO A 1 272 ? -31.645 -12.298 -4.107 1.00 35.19 272 PRO A N 1
ATOM 2027 C CA . PRO A 1 272 ? -31.656 -10.868 -4.408 1.00 35.19 272 PRO A CA 1
ATOM 2028 C C . PRO A 1 272 ? -32.277 -9.980 -3.310 1.00 35.19 272 PRO A C 1
ATOM 2030 O O . PRO A 1 272 ? -33.267 -10.340 -2.684 1.00 35.19 272 PRO A O 1
ATOM 2033 N N . ALA A 1 273 ? -31.696 -8.775 -3.221 1.00 33.81 273 ALA A N 1
ATOM 2034 C CA . ALA A 1 273 ? -32.252 -7.440 -2.942 1.00 33.81 273 ALA A CA 1
ATOM 2035 C C . ALA A 1 273 ? -33.050 -7.138 -1.652 1.00 33.81 273 ALA A C 1
ATOM 2037 O O . ALA A 1 273 ? -34.137 -7.664 -1.444 1.00 33.81 273 ALA A O 1
ATOM 2038 N N . LEU A 1 274 ? -32.617 -6.086 -0.930 1.00 25.81 274 LEU A N 1
ATOM 2039 C CA . LEU A 1 274 ? -33.448 -4.899 -0.643 1.00 25.81 274 LEU A CA 1
ATOM 2040 C C . LEU A 1 274 ? -32.636 -3.709 -0.092 1.00 25.81 274 LEU A C 1
ATOM 2042 O O . LEU A 1 274 ? -31.621 -3.866 0.579 1.00 25.81 274 LEU A O 1
ATOM 2046 N N . SER A 1 275 ? -33.107 -2.511 -0.447 1.00 46.84 275 SER A N 1
ATOM 2047 C CA . SER A 1 275 ? -32.463 -1.199 -0.358 1.00 46.84 275 SER A CA 1
ATOM 2048 C C . SER A 1 275 ? -32.759 -0.426 0.934 1.00 46.84 275 SER A C 1
ATOM 2050 O O . SER A 1 275 ? -33.925 -0.195 1.249 1.00 46.84 275 SER A O 1
ATOM 2052 N N . THR A 1 276 ? -31.716 0.109 1.577 1.00 32.28 276 THR A N 1
ATOM 2053 C CA . THR A 1 276 ? -31.765 1.185 2.598 1.00 32.28 276 THR A CA 1
ATOM 2054 C C . THR A 1 276 ? -30.454 1.995 2.589 1.00 32.28 276 THR A C 1
ATOM 2056 O O . THR A 1 276 ? -29.772 2.175 3.595 1.00 32.28 276 THR A O 1
ATOM 2059 N N . THR A 1 277 ? -30.049 2.487 1.418 1.00 39.66 277 THR A N 1
ATOM 2060 C CA . THR A 1 277 ? -28.673 2.945 1.145 1.00 39.66 277 THR A CA 1
ATOM 2061 C C . THR A 1 277 ? -28.315 4.384 1.541 1.00 39.66 277 THR A C 1
ATOM 2063 O O . THR A 1 277 ? -27.240 4.840 1.172 1.00 39.66 277 THR A O 1
ATOM 2066 N N . GLN A 1 278 ? -29.125 5.128 2.307 1.00 35.75 278 GLN A N 1
ATOM 2067 C CA . GLN A 1 278 ? -28.822 6.557 2.559 1.00 35.75 278 GLN A CA 1
ATOM 2068 C C . GLN A 1 278 ? -28.764 7.009 4.026 1.00 35.75 278 GLN A C 1
ATOM 2070 O O . GLN A 1 278 ? -28.378 8.143 4.284 1.00 35.75 278 GLN A O 1
ATOM 2075 N N . ILE A 1 279 ? -29.023 6.130 5.000 1.00 35.78 279 ILE A N 1
ATOM 2076 C CA . ILE A 1 279 ? -28.868 6.463 6.437 1.00 35.78 279 ILE A CA 1
ATOM 2077 C C . ILE A 1 279 ? -27.579 5.854 7.033 1.00 35.78 279 ILE A C 1
ATOM 2079 O O . ILE A 1 279 ? -27.066 6.321 8.046 1.00 35.78 279 ILE A O 1
ATOM 2083 N N . ALA A 1 280 ? -26.975 4.873 6.356 1.00 37.88 280 ALA A N 1
ATOM 2084 C CA . ALA A 1 280 ? -25.832 4.115 6.870 1.00 37.88 280 ALA A CA 1
ATOM 2085 C C . ALA A 1 280 ? -24.468 4.838 6.734 1.00 37.88 280 ALA A C 1
ATOM 2087 O O . ALA A 1 280 ? -23.562 4.609 7.534 1.00 37.88 280 ALA A O 1
ATOM 2088 N N . ALA A 1 281 ? -24.327 5.775 5.789 1.00 40.19 281 ALA A N 1
ATOM 2089 C CA . ALA A 1 281 ? -23.060 6.476 5.533 1.00 40.19 281 ALA A CA 1
ATOM 2090 C C . ALA A 1 281 ? -22.664 7.481 6.638 1.00 40.19 281 ALA A C 1
ATOM 2092 O O . ALA A 1 281 ? -21.480 7.705 6.877 1.00 40.19 281 ALA A O 1
ATOM 2093 N N . LEU A 1 282 ? -23.638 8.049 7.360 1.00 34.88 282 LEU A N 1
ATOM 2094 C CA . LEU A 1 282 ? -23.387 8.992 8.460 1.00 34.88 282 LEU A CA 1
ATOM 2095 C C . LEU A 1 282 ? -22.950 8.293 9.754 1.00 34.88 282 LEU A C 1
ATOM 2097 O O . LEU A 1 282 ? -22.261 8.883 10.584 1.00 34.88 282 LEU A O 1
ATOM 2101 N N . VAL A 1 283 ? -23.311 7.020 9.909 1.00 45.25 283 VAL A N 1
ATOM 2102 C CA . VAL A 1 283 ? -23.094 6.280 11.148 1.00 45.25 283 VAL A CA 1
ATOM 2103 C C . VAL A 1 283 ? -21.678 5.715 11.216 1.00 45.25 283 VAL A C 1
ATOM 2105 O O . VAL A 1 283 ? -21.118 5.755 12.290 1.00 45.25 283 VAL A O 1
ATOM 2108 N N . PHE A 1 284 ? -21.013 5.324 10.123 1.00 46.06 284 PHE A N 1
ATOM 2109 C CA . PHE A 1 284 ? -19.620 4.833 10.192 1.00 46.06 284 PHE A CA 1
ATOM 2110 C C . PHE A 1 284 ? -18.563 5.949 10.310 1.00 46.06 284 PHE A C 1
ATOM 2112 O O . PHE A 1 284 ? -17.511 5.715 10.888 1.00 46.06 284 PHE A O 1
ATOM 2119 N N . GLY A 1 285 ? -18.846 7.175 9.848 1.00 44.91 285 GLY A N 1
ATOM 2120 C CA . GLY A 1 285 ? -17.982 8.340 10.107 1.00 44.91 285 GLY A CA 1
ATOM 2121 C C . GLY A 1 285 ? -18.082 8.845 11.553 1.00 44.91 285 GLY A C 1
ATOM 2122 O O . GLY A 1 285 ? -17.083 9.245 12.148 1.00 44.91 285 GLY A O 1
ATOM 2123 N N . LEU A 1 286 ? -19.277 8.758 12.153 1.00 42.50 286 LEU A N 1
ATOM 2124 C CA . LEU A 1 286 ? -19.497 9.067 13.570 1.00 42.50 286 LEU A CA 1
ATOM 2125 C C . LEU A 1 286 ? -19.174 7.885 14.495 1.00 42.50 286 LEU A C 1
ATOM 2127 O O . LEU A 1 286 ? -18.793 8.113 15.637 1.00 42.50 286 LEU A O 1
ATOM 2131 N N . LEU A 1 287 ? -19.255 6.641 14.016 1.00 46.50 287 LEU A N 1
ATOM 2132 C CA . LEU A 1 287 ? -18.873 5.423 14.731 1.00 46.50 287 LEU A CA 1
ATOM 2133 C C . LEU A 1 287 ? -17.431 4.996 14.469 1.00 46.50 287 LEU A C 1
ATOM 2135 O O . LEU A 1 287 ? -16.953 4.157 15.195 1.00 46.50 287 LEU A O 1
ATOM 2139 N N . SER A 1 288 ? -16.652 5.534 13.541 1.00 51.44 288 SER A N 1
ATOM 2140 C CA . SER A 1 288 ? -15.207 5.265 13.595 1.00 51.44 288 SER A CA 1
ATOM 2141 C C . SER A 1 288 ? -14.596 6.031 14.776 1.00 51.44 288 SER A C 1
ATOM 2143 O O . SER A 1 288 ? -13.862 5.457 15.573 1.00 51.44 288 SER A O 1
ATOM 2145 N N . ALA A 1 289 ? -15.012 7.285 14.991 1.00 52.31 289 ALA A N 1
ATOM 2146 C CA . ALA A 1 289 ? -14.722 8.020 16.226 1.00 52.31 289 ALA A CA 1
ATOM 2147 C C . ALA A 1 289 ? -15.502 7.458 17.431 1.00 52.31 289 ALA A C 1
ATOM 2149 O O . ALA A 1 289 ? -14.947 7.291 18.514 1.00 52.31 289 ALA A O 1
ATOM 2150 N N . GLY A 1 290 ? -16.779 7.125 17.236 1.00 58.41 290 GLY A N 1
ATOM 2151 C CA . GLY A 1 290 ? -17.677 6.628 18.273 1.00 58.41 290 GLY A CA 1
ATOM 2152 C C . GLY A 1 290 ? -17.406 5.191 18.701 1.00 58.41 290 GLY A C 1
ATOM 2153 O O . GLY A 1 290 ? -17.497 4.921 19.882 1.00 58.41 290 GLY A O 1
ATOM 2154 N N . CYS A 1 291 ? -17.027 4.281 17.805 1.00 62.88 291 CYS A N 1
ATOM 2155 C CA . CYS A 1 291 ? -16.598 2.916 18.120 1.00 62.88 291 CYS A CA 1
ATOM 2156 C C . CYS A 1 291 ? -15.201 2.923 18.696 1.00 62.88 291 CYS A C 1
ATOM 2158 O O . CYS A 1 291 ? -15.016 2.238 19.682 1.00 62.88 291 CYS A O 1
ATOM 2160 N N . ILE A 1 292 ? -14.236 3.694 18.180 1.00 62.50 292 ILE A N 1
ATOM 2161 C CA . ILE A 1 292 ? -12.937 3.786 18.866 1.00 62.50 292 ILE A CA 1
ATOM 2162 C C . ILE A 1 292 ? -13.152 4.359 20.274 1.00 62.50 292 ILE A C 1
ATOM 2164 O O . ILE A 1 292 ? -12.735 3.740 21.247 1.00 62.50 292 ILE A O 1
ATOM 2168 N N . GLY A 1 293 ? -13.913 5.448 20.417 1.00 69.56 293 GLY A N 1
ATOM 2169 C CA . GLY A 1 293 ? -14.281 6.008 21.720 1.00 69.56 293 GLY A CA 1
ATOM 2170 C C . GLY A 1 293 ? -15.084 5.046 22.607 1.00 69.56 293 GLY A C 1
ATOM 2171 O O . GLY A 1 293 ? -14.821 4.952 23.802 1.00 69.56 293 GLY A O 1
ATOM 2172 N N . PHE A 1 294 ? -16.025 4.288 22.043 1.00 72.88 294 PHE A N 1
ATOM 2173 C CA . PHE A 1 294 ? -16.824 3.281 22.747 1.00 72.88 294 PHE A CA 1
ATOM 2174 C C . PHE A 1 294 ? -15.986 2.071 23.147 1.00 72.88 294 PHE A C 1
ATOM 2176 O O . PHE A 1 294 ? -16.187 1.543 24.232 1.00 72.88 294 PHE A O 1
ATOM 2183 N N . LEU A 1 295 ? -15.034 1.641 22.320 1.00 71.25 295 LEU A N 1
ATOM 2184 C CA . LEU A 1 295 ? -14.099 0.562 22.620 1.00 71.25 295 LEU A CA 1
ATOM 2185 C C . LEU A 1 295 ? -13.164 0.978 23.753 1.00 71.25 295 LEU A C 1
ATOM 2187 O O . LEU A 1 295 ? -13.057 0.250 24.739 1.00 71.25 295 LEU A O 1
ATOM 2191 N N . VAL A 1 296 ? -12.592 2.183 23.668 1.00 74.44 296 VAL A N 1
ATOM 2192 C CA . VAL A 1 296 ? -11.799 2.798 24.742 1.00 74.44 296 VAL A CA 1
ATOM 2193 C C . VAL A 1 296 ? -12.624 2.894 26.033 1.00 74.44 296 VAL A C 1
ATOM 2195 O O . VAL A 1 296 ? -12.187 2.451 27.095 1.00 74.44 296 VAL A O 1
ATOM 2198 N N . TYR A 1 297 ? -13.865 3.383 25.956 1.00 76.19 297 TYR A N 1
ATOM 2199 C CA . TYR A 1 297 ? -14.775 3.485 27.100 1.00 76.19 297 TYR A CA 1
ATOM 2200 C C . TYR A 1 297 ? -15.175 2.115 27.680 1.00 76.19 297 TYR A C 1
ATOM 2202 O O . TYR A 1 297 ? -15.179 1.925 28.899 1.00 76.19 297 TYR A O 1
ATOM 2210 N N . SER A 1 298 ? -15.489 1.138 26.831 1.00 75.38 298 SER A N 1
ATOM 2211 C CA . SER A 1 298 ? -15.854 -0.230 27.218 1.00 75.38 298 SER A CA 1
ATOM 2212 C C . SER A 1 298 ? -14.689 -0.914 27.940 1.00 75.38 298 SER A C 1
ATOM 2214 O O . SER A 1 298 ? -14.853 -1.452 29.037 1.00 75.38 298 SER A O 1
ATOM 2216 N N . ARG A 1 299 ? -13.465 -0.779 27.413 1.00 69.38 299 ARG A N 1
ATOM 2217 C CA . ARG A 1 299 ? -12.234 -1.240 28.072 1.00 69.38 299 ARG A CA 1
ATOM 2218 C C . ARG A 1 299 ? -12.000 -0.533 29.405 1.00 69.38 299 ARG A C 1
ATOM 2220 O O . ARG A 1 299 ? -11.793 -1.206 30.417 1.00 69.38 299 ARG A O 1
ATOM 2227 N N . TYR A 1 300 ? -12.085 0.798 29.439 1.00 78.69 300 TYR A N 1
ATOM 2228 C CA . TYR A 1 300 ? -11.923 1.588 30.663 1.00 78.69 300 TYR A CA 1
ATOM 2229 C C . TYR A 1 300 ? -12.914 1.164 31.759 1.00 78.69 300 TYR A C 1
ATOM 2231 O O . TYR A 1 300 ? -12.532 0.950 32.913 1.00 78.69 300 TYR A O 1
ATOM 2239 N N . THR A 1 301 ? -14.190 0.984 31.409 1.00 76.12 301 THR A N 1
ATOM 2240 C CA . THR A 1 301 ? -15.228 0.565 32.362 1.00 76.12 301 THR A CA 1
ATOM 2241 C C . THR A 1 301 ? -15.041 -0.876 32.840 1.00 76.12 301 THR A C 1
ATOM 2243 O O . THR A 1 301 ? -15.200 -1.132 34.037 1.00 76.12 301 THR A O 1
ATOM 2246 N N . ASN A 1 302 ? -14.630 -1.801 31.967 1.00 74.50 302 ASN A N 1
ATOM 2247 C CA . ASN A 1 302 ? -14.304 -3.179 32.348 1.00 74.50 302 ASN A CA 1
ATOM 2248 C C . ASN A 1 302 ? -13.103 -3.251 33.306 1.00 74.50 302 ASN A C 1
ATOM 2250 O O . ASN A 1 302 ? -13.162 -3.970 34.306 1.00 74.50 302 ASN A O 1
ATOM 2254 N N . LEU A 1 303 ? -12.047 -2.464 33.070 1.00 74.69 303 LEU A N 1
ATOM 2255 C CA . LEU A 1 303 ? -10.895 -2.374 33.978 1.00 74.69 303 LEU A CA 1
ATOM 2256 C C . LEU A 1 303 ? -11.280 -1.773 35.335 1.00 74.69 303 LEU A C 1
ATOM 2258 O O . LEU A 1 303 ? -10.922 -2.319 36.380 1.00 74.69 303 LEU A O 1
ATOM 2262 N N . LYS A 1 304 ? -12.083 -0.702 35.337 1.00 79.44 304 LYS A N 1
ATOM 2263 C CA . LYS A 1 304 ? -12.590 -0.089 36.572 1.00 79.44 304 LYS A CA 1
ATOM 2264 C C . LYS A 1 304 ? -13.424 -1.073 37.398 1.00 79.44 304 LYS A C 1
ATOM 2266 O O . LYS A 1 304 ? -13.277 -1.114 38.618 1.00 79.44 304 LYS A O 1
ATOM 2271 N N . ARG A 1 305 ? -14.262 -1.896 36.750 1.00 79.94 305 ARG A N 1
ATOM 2272 C CA . ARG A 1 305 ? -15.032 -2.955 37.426 1.00 79.94 305 ARG A CA 1
ATOM 2273 C C . ARG A 1 305 ? -14.120 -4.011 38.052 1.00 79.94 305 ARG A C 1
ATOM 2275 O O . ARG A 1 305 ? -14.333 -4.339 39.214 1.00 79.94 305 ARG A O 1
ATOM 2282 N N . ARG A 1 306 ? -13.081 -4.476 37.342 1.00 75.38 306 ARG A N 1
ATOM 2283 C CA . ARG A 1 306 ? -12.117 -5.461 37.874 1.00 75.38 306 ARG A CA 1
ATOM 2284 C C . ARG A 1 306 ? -11.379 -4.947 39.114 1.00 75.38 306 ARG A C 1
ATOM 2286 O O . ARG A 1 306 ? -11.287 -5.681 40.097 1.00 75.38 306 ARG A O 1
ATOM 2293 N N . ASN A 1 307 ? -10.946 -3.683 39.112 1.00 74.88 307 ASN A N 1
ATOM 2294 C CA . ASN A 1 307 ? -10.284 -3.068 40.271 1.00 74.88 307 ASN A CA 1
ATOM 2295 C C . ASN A 1 307 ? -11.210 -2.941 41.492 1.00 74.88 307 ASN A C 1
ATOM 2297 O O . ASN A 1 307 ? -10.760 -3.116 42.621 1.00 74.88 307 ASN A O 1
ATOM 2301 N N . LEU A 1 308 ? -12.505 -2.683 41.283 1.00 78.44 308 LEU A N 1
ATOM 2302 C CA . LEU A 1 308 ? -13.484 -2.603 42.373 1.00 78.44 308 LEU A CA 1
ATOM 2303 C C . LEU A 1 308 ? -13.797 -3.979 42.982 1.00 78.44 308 LEU A C 1
ATOM 2305 O O . LEU A 1 308 ? -13.952 -4.086 44.195 1.00 78.44 308 LEU A O 1
ATOM 2309 N N . THR A 1 309 ? -13.848 -5.040 42.172 1.00 73.50 309 THR A N 1
ATOM 2310 C CA . THR A 1 309 ? -14.067 -6.412 42.669 1.00 73.50 309 THR A CA 1
ATOM 2311 C C . THR A 1 309 ? -12.824 -7.042 43.301 1.00 73.50 309 THR A C 1
ATOM 2313 O O . THR A 1 309 ? -12.960 -7.868 44.198 1.00 73.50 309 THR A O 1
ATOM 2316 N N . GLY A 1 310 ? -11.614 -6.634 42.900 1.00 56.88 310 GLY A N 1
ATOM 2317 C CA . GLY A 1 310 ? -10.359 -7.128 43.485 1.00 56.88 310 GLY A CA 1
ATOM 2318 C C . GLY A 1 310 ? -10.089 -6.646 44.918 1.00 56.88 310 GLY A C 1
ATOM 2319 O O . GLY A 1 310 ? -9.275 -7.239 45.618 1.00 56.88 310 GLY A O 1
ATOM 2320 N N . ALA A 1 311 ? -10.793 -5.611 45.387 1.00 55.47 311 ALA A N 1
ATOM 2321 C CA . ALA A 1 311 ? -10.584 -5.018 46.709 1.00 55.47 311 ALA A CA 1
ATOM 2322 C C . ALA A 1 311 ? -11.363 -5.701 47.857 1.00 55.47 311 ALA A C 1
ATOM 2324 O O . ALA A 1 311 ? -11.248 -5.265 49.000 1.00 55.47 311 ALA A O 1
ATOM 2325 N N . SER A 1 312 ? -12.154 -6.754 47.599 1.00 53.09 312 SER A N 1
ATOM 2326 C CA . SER A 1 312 ? -13.044 -7.354 48.617 1.00 53.09 312 SER A CA 1
ATOM 2327 C C . SER A 1 312 ? -12.826 -8.849 48.874 1.00 53.09 312 SER A C 1
ATOM 2329 O O . SER A 1 312 ? -13.743 -9.569 49.256 1.00 53.09 312 SER A O 1
ATOM 2331 N N . THR A 1 313 ? -11.585 -9.314 48.745 1.00 51.59 313 THR A N 1
ATOM 2332 C CA . THR A 1 313 ? -11.174 -10.615 49.298 1.00 51.59 313 THR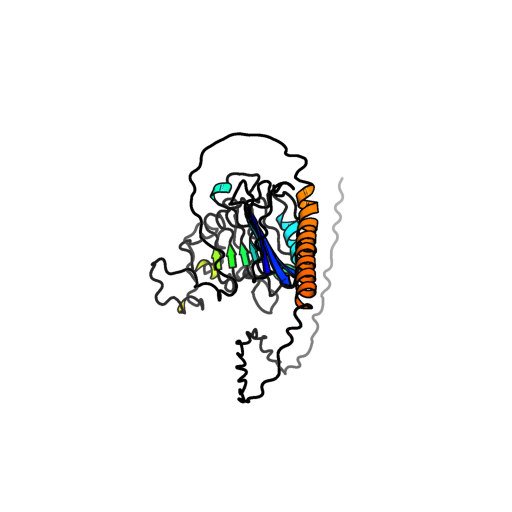 A CA 1
ATOM 2333 C C . THR A 1 313 ? -10.005 -10.416 50.254 1.00 51.59 313 THR A C 1
ATOM 2335 O O . THR A 1 313 ? -8.881 -10.845 50.019 1.00 51.59 313 THR A O 1
ATOM 2338 N N . THR A 1 314 ? -10.272 -9.735 51.373 1.00 51.00 314 THR A N 1
ATOM 2339 C CA . THR A 1 314 ? -9.452 -9.870 52.582 1.00 51.00 314 THR A CA 1
ATOM 2340 C C . THR A 1 314 ? -9.698 -11.267 53.145 1.00 51.00 314 THR A C 1
ATOM 2342 O O . THR A 1 314 ? -10.496 -11.473 54.060 1.00 51.00 314 THR A O 1
ATOM 2345 N N . THR A 1 315 ? -9.036 -12.257 52.555 1.00 47.28 315 THR A N 1
ATOM 2346 C CA . THR A 1 315 ? -8.960 -13.598 53.118 1.00 47.28 315 THR A CA 1
ATOM 2347 C C . THR A 1 315 ? -8.137 -13.500 54.393 1.00 47.28 315 THR A C 1
ATOM 2349 O O . THR A 1 315 ? -6.931 -13.260 54.373 1.00 47.28 315 THR A O 1
ATOM 2352 N N . ARG A 1 316 ? -8.822 -13.644 55.525 1.00 50.50 316 ARG A N 1
ATOM 2353 C CA . ARG A 1 316 ? -8.251 -13.777 56.864 1.00 50.50 316 ARG A CA 1
ATOM 2354 C C . ARG A 1 316 ? -7.492 -15.110 56.931 1.00 50.50 316 ARG A C 1
ATOM 2356 O O . ARG A 1 316 ? -8.032 -16.112 57.382 1.00 50.50 316 ARG A O 1
ATOM 2363 N N . GLY A 1 317 ? -6.270 -15.124 56.402 1.00 41.97 317 GLY A N 1
ATOM 2364 C CA . GLY A 1 317 ? -5.357 -16.264 56.407 1.00 41.97 317 GLY A CA 1
ATOM 2365 C C . GLY A 1 317 ? -4.413 -16.194 57.599 1.00 41.97 317 GLY A C 1
ATOM 2366 O O . GLY A 1 317 ? -3.570 -15.308 57.696 1.00 41.97 317 GLY A O 1
ATOM 2367 N N . THR A 1 318 ? -4.591 -17.124 58.524 1.00 46.62 318 THR A N 1
ATOM 2368 C CA . THR A 1 318 ? -3.738 -17.387 59.680 1.00 46.62 318 THR A CA 1
ATOM 2369 C C . THR A 1 318 ? -2.276 -17.615 59.297 1.00 46.62 318 THR A C 1
ATOM 2371 O O . THR A 1 318 ? -1.959 -18.456 58.460 1.00 46.62 318 THR A O 1
ATOM 2374 N N . SER A 1 319 ? -1.402 -16.892 59.998 1.00 43.34 319 SER A N 1
ATOM 2375 C CA . SER A 1 319 ? 0.040 -17.112 60.103 1.00 43.34 319 SER A CA 1
ATOM 2376 C C . SER A 1 319 ? 0.372 -18.586 60.352 1.00 43.34 319 SER A C 1
ATOM 2378 O O . SER A 1 319 ? 0.038 -19.129 61.404 1.00 43.34 319 SER A O 1
ATOM 2380 N N . THR A 1 320 ? 1.081 -19.212 59.413 1.00 39.88 320 THR A N 1
ATOM 2381 C CA . THR A 1 320 ? 2.042 -20.268 59.740 1.00 39.88 320 THR A CA 1
ATOM 2382 C C . THR A 1 320 ? 3.348 -19.995 59.009 1.00 39.88 320 THR A C 1
ATOM 2384 O O . THR A 1 320 ? 3.430 -19.889 57.791 1.00 39.88 320 THR A O 1
ATOM 2387 N N . ARG A 1 321 ? 4.355 -19.803 59.850 1.00 48.31 321 ARG A N 1
ATOM 2388 C CA . ARG A 1 321 ? 5.776 -19.634 59.603 1.00 48.31 321 ARG A CA 1
ATOM 2389 C C . ARG A 1 321 ? 6.331 -20.959 59.080 1.00 48.31 321 ARG A C 1
ATOM 2391 O O . ARG A 1 321 ? 6.147 -21.959 59.762 1.00 48.31 321 ARG A O 1
ATOM 2398 N N . ASN A 1 322 ? 7.002 -20.959 57.931 1.00 40.28 322 ASN A N 1
ATOM 2399 C CA . ASN A 1 322 ? 8.187 -21.783 57.667 1.00 40.28 322 ASN A CA 1
ATOM 2400 C C . ASN A 1 322 ? 8.889 -21.280 56.406 1.00 40.28 322 ASN A C 1
ATOM 2402 O O . ASN A 1 322 ? 8.254 -21.014 55.391 1.00 40.28 322 ASN A O 1
ATOM 2406 N N . GLY A 1 323 ? 10.198 -21.081 56.544 1.00 50.91 323 GLY A N 1
ATOM 2407 C CA . GLY A 1 323 ? 11.057 -20.512 55.524 1.00 50.91 323 GLY A CA 1
ATOM 2408 C C . GLY A 1 323 ? 11.446 -21.510 54.444 1.00 50.91 323 GLY A C 1
ATOM 2409 O O . GLY A 1 323 ? 11.547 -22.712 54.684 1.00 50.91 323 GLY A O 1
ATOM 2410 N N . ALA A 1 324 ? 11.706 -20.952 53.272 1.00 38.84 324 ALA A N 1
ATOM 2411 C CA . ALA A 1 324 ? 12.633 -21.460 52.280 1.00 38.84 324 ALA A CA 1
ATOM 2412 C C . ALA A 1 324 ? 13.031 -20.250 51.429 1.00 38.84 324 ALA A C 1
ATOM 2414 O O . ALA A 1 324 ? 12.176 -19.642 50.784 1.00 38.84 324 ALA A O 1
ATOM 2415 N N . ASP A 1 325 ? 14.307 -19.876 51.511 1.00 46.09 325 ASP A N 1
ATOM 2416 C CA . ASP A 1 325 ? 14.940 -18.908 50.624 1.00 46.09 325 ASP A CA 1
ATOM 2417 C C . ASP A 1 325 ? 14.785 -19.384 49.178 1.00 46.09 325 ASP A C 1
ATOM 2419 O O . ASP A 1 325 ? 15.263 -20.462 48.816 1.00 46.09 325 ASP A O 1
ATOM 2423 N N . TYR A 1 326 ? 14.126 -18.573 48.355 1.00 35.28 326 TYR A N 1
ATOM 2424 C CA . TYR A 1 326 ? 14.202 -18.682 46.906 1.00 35.28 326 TYR A CA 1
ATOM 2425 C C . TYR A 1 326 ? 15.078 -17.541 46.402 1.00 35.28 326 TYR A C 1
ATOM 2427 O O . TYR A 1 326 ? 14.766 -16.368 46.586 1.00 35.28 326 TYR A O 1
ATOM 2435 N N . VAL A 1 327 ? 16.200 -17.922 45.797 1.00 43.59 327 VAL A N 1
ATOM 2436 C CA . VAL A 1 327 ? 17.063 -17.040 45.017 1.00 43.59 327 VAL A CA 1
ATOM 2437 C C . VAL A 1 327 ? 16.359 -16.795 43.686 1.00 43.59 327 VAL A C 1
ATOM 2439 O O . VAL A 1 327 ? 16.198 -17.713 42.883 1.00 43.59 327 VAL A O 1
ATOM 2442 N N . GLU A 1 328 ? 15.902 -15.565 43.494 1.00 38.25 328 GLU A N 1
ATOM 2443 C CA . GLU A 1 328 ? 15.332 -15.062 42.250 1.00 38.25 328 GLU A CA 1
ATOM 2444 C C . GLU A 1 328 ? 16.491 -14.773 41.284 1.00 38.25 328 GLU A C 1
ATOM 2446 O O . GLU A 1 328 ? 17.277 -13.850 41.485 1.00 38.25 328 GLU A O 1
ATOM 2451 N N . LEU A 1 329 ? 16.664 -15.642 40.287 1.00 41.47 329 LEU A N 1
ATOM 2452 C CA . LEU A 1 329 ? 17.552 -15.398 39.154 1.00 41.47 329 LEU A CA 1
ATOM 2453 C C . LEU A 1 329 ? 16.746 -14.637 38.098 1.00 41.47 329 LEU A C 1
ATOM 2455 O O . LEU A 1 329 ? 15.955 -15.234 37.370 1.00 41.47 329 LEU A O 1
ATOM 2459 N N . GLU A 1 330 ? 16.938 -13.319 38.045 1.00 35.09 330 GLU A N 1
ATOM 2460 C CA . GLU A 1 330 ? 16.566 -12.501 36.891 1.00 35.09 330 GLU A CA 1
ATOM 2461 C C . GLU A 1 330 ? 17.472 -12.885 35.714 1.00 35.09 330 GLU A C 1
ATOM 2463 O O . GLU A 1 330 ? 18.670 -12.602 35.703 1.00 35.09 330 GLU A O 1
ATOM 2468 N N . GLU A 1 331 ? 16.902 -13.569 34.725 1.00 43.09 331 GLU A N 1
ATOM 2469 C CA . GLU A 1 331 ? 17.548 -13.791 33.436 1.00 43.09 331 GLU A CA 1
ATOM 2470 C C . GLU A 1 331 ? 17.223 -12.595 32.530 1.00 43.09 331 GLU A C 1
ATOM 2472 O O . GLU A 1 331 ? 16.144 -12.487 31.943 1.00 43.09 331 GLU A O 1
ATOM 2477 N N . GLU A 1 332 ? 18.158 -11.649 32.478 1.00 32.91 332 GLU A N 1
ATOM 2478 C CA . GLU A 1 332 ? 18.117 -10.477 31.610 1.00 32.91 332 GLU A CA 1
ATOM 2479 C C . GLU A 1 332 ? 18.377 -10.920 30.158 1.00 32.91 332 GLU A C 1
ATOM 2481 O O . GLU A 1 332 ? 19.513 -11.122 29.728 1.00 32.91 332 GLU A O 1
ATOM 2486 N N . ILE A 1 333 ? 17.306 -11.137 29.389 1.00 36.69 333 ILE A N 1
ATOM 2487 C CA . ILE A 1 333 ? 17.404 -11.436 27.956 1.00 36.69 333 ILE A CA 1
ATOM 2488 C C . ILE A 1 333 ? 17.700 -10.126 27.212 1.00 36.69 333 ILE A C 1
ATOM 2490 O O . ILE A 1 333 ? 16.793 -9.365 26.868 1.00 36.69 333 ILE A O 1
ATOM 2494 N N . GLU A 1 334 ? 18.979 -9.868 26.935 1.00 34.91 334 GLU A N 1
ATOM 2495 C CA . GLU A 1 334 ? 19.402 -8.830 25.994 1.00 34.91 334 GLU A CA 1
ATOM 2496 C C . GLU A 1 334 ? 18.959 -9.204 24.569 1.00 34.91 334 GLU A C 1
ATOM 2498 O O . GLU A 1 334 ? 19.556 -10.042 23.890 1.00 34.91 334 GLU A O 1
ATOM 2503 N N . LEU A 1 335 ? 17.894 -8.562 24.083 1.00 34.50 335 LEU A N 1
ATOM 2504 C CA . LEU A 1 335 ? 17.555 -8.580 22.661 1.00 34.50 335 LEU A CA 1
ATOM 2505 C C . LEU A 1 335 ? 18.671 -7.881 21.861 1.00 34.50 335 LEU A C 1
ATOM 2507 O O . LEU A 1 335 ? 19.127 -6.807 22.270 1.00 34.50 335 LEU A O 1
ATOM 2511 N N . PRO A 1 336 ? 19.093 -8.421 20.700 1.00 33.50 336 PRO A N 1
ATOM 2512 C CA . PRO A 1 336 ? 20.107 -7.783 19.876 1.00 33.50 336 PRO A CA 1
ATOM 2513 C C . PRO A 1 336 ? 19.598 -6.414 19.423 1.00 33.50 336 PRO A C 1
ATOM 2515 O O . PRO A 1 336 ? 18.646 -6.302 18.648 1.00 33.50 336 PRO A O 1
ATOM 2518 N N . ARG A 1 337 ? 20.240 -5.353 19.921 1.00 31.45 337 ARG A N 1
ATOM 2519 C CA . ARG A 1 337 ? 20.007 -3.987 19.453 1.00 31.45 337 ARG A CA 1
ATOM 2520 C C . ARG A 1 337 ? 20.388 -3.930 17.979 1.00 31.45 337 ARG A C 1
ATOM 2522 O O . ARG A 1 337 ? 21.568 -3.967 17.636 1.00 31.45 337 ARG A O 1
ATOM 2529 N N . TYR A 1 338 ? 19.392 -3.818 17.107 1.00 39.12 338 TYR A N 1
ATOM 2530 C CA . TYR A 1 338 ? 19.628 -3.386 15.738 1.00 39.12 338 TYR A CA 1
ATOM 2531 C C . TYR A 1 338 ? 19.997 -1.903 15.785 1.00 39.12 338 TYR A C 1
ATOM 2533 O O . TYR A 1 338 ? 19.135 -1.028 15.834 1.00 39.12 338 TYR A O 1
ATOM 2541 N N . SER A 1 339 ? 21.297 -1.634 15.850 1.00 37.88 339 SER A N 1
ATOM 2542 C CA . SER A 1 339 ? 21.837 -0.301 15.634 1.00 37.88 339 SER A CA 1
ATOM 2543 C C . SER A 1 339 ? 21.968 -0.144 14.120 1.00 37.88 339 SER A C 1
ATOM 2545 O O . SER A 1 339 ? 22.808 -0.834 13.535 1.00 37.88 339 SER A O 1
ATOM 2547 N N . PRO A 1 340 ? 21.157 0.692 13.444 1.00 38.16 340 PRO A N 1
ATOM 2548 C CA . PRO A 1 340 ? 21.469 1.048 12.069 1.00 38.16 340 PRO A CA 1
ATOM 2549 C C . PRO A 1 340 ? 22.891 1.608 12.083 1.00 38.16 340 PRO A C 1
ATOM 2551 O O . PRO A 1 340 ? 23.197 2.490 12.890 1.00 38.16 340 PRO A O 1
ATOM 2554 N N . MET A 1 341 ? 23.781 1.035 11.269 1.00 35.47 341 MET A N 1
ATOM 2555 C CA . MET A 1 341 ? 25.119 1.582 11.080 1.00 35.47 341 MET A CA 1
ATOM 2556 C C . MET A 1 341 ? 24.944 3.027 10.616 1.00 35.47 341 MET A C 1
ATOM 2558 O O . MET A 1 341 ? 24.569 3.280 9.471 1.00 35.47 341 MET A O 1
ATOM 2562 N N . ALA A 1 342 ? 25.152 3.974 11.530 1.00 39.69 342 ALA A N 1
ATOM 2563 C CA . ALA A 1 342 ? 25.336 5.359 11.155 1.00 39.69 342 ALA A CA 1
ATOM 2564 C C . ALA A 1 342 ? 26.545 5.389 10.210 1.00 39.69 342 ALA A C 1
ATOM 2566 O O . ALA A 1 342 ? 27.547 4.731 10.510 1.00 39.69 342 ALA A O 1
ATOM 2567 N N . PRO A 1 343 ? 26.462 6.081 9.063 1.00 42.66 343 PRO A N 1
ATOM 2568 C CA . PRO A 1 343 ? 27.590 6.177 8.156 1.00 42.66 343 PRO A CA 1
ATOM 2569 C C . PRO A 1 343 ? 28.793 6.729 8.922 1.00 42.66 343 PRO A C 1
ATOM 2571 O O . PRO A 1 343 ? 28.707 7.765 9.583 1.00 42.66 343 PRO A O 1
ATOM 2574 N N . GLU A 1 344 ? 29.893 5.986 8.869 1.00 34.47 344 GLU A N 1
ATOM 2575 C CA . GLU A 1 344 ? 31.164 6.364 9.468 1.00 34.47 344 GLU A CA 1
ATOM 2576 C C . GLU A 1 344 ? 31.670 7.604 8.717 1.00 34.47 344 GLU A C 1
ATOM 2578 O O . GLU A 1 344 ? 32.104 7.538 7.564 1.00 34.47 344 GLU A O 1
ATOM 2583 N N . TYR A 1 345 ? 31.514 8.775 9.336 1.00 37.88 345 TYR A N 1
ATOM 2584 C CA . TYR A 1 345 ? 32.024 10.026 8.792 1.00 37.88 345 TYR A CA 1
ATOM 2585 C C . TYR A 1 345 ? 33.543 10.028 8.940 1.00 37.88 345 TYR A C 1
ATOM 2587 O O . TYR A 1 345 ? 34.081 10.348 9.999 1.00 37.88 345 TYR A O 1
ATOM 2595 N N . HIS A 1 346 ? 34.249 9.700 7.861 1.00 43.72 346 HIS A N 1
ATOM 2596 C CA . HIS A 1 346 ? 35.647 10.082 7.735 1.00 43.72 346 HIS A CA 1
ATOM 2597 C C . HIS A 1 346 ? 35.715 11.597 7.534 1.00 43.72 346 HIS A C 1
ATOM 2599 O O . HIS A 1 346 ? 35.525 12.117 6.434 1.00 43.72 346 HIS A O 1
ATOM 2605 N N . GLU A 1 347 ? 35.965 12.310 8.629 1.00 38.75 347 GLU A N 1
ATOM 2606 C CA . GLU A 1 347 ? 36.355 13.712 8.605 1.00 38.75 347 GLU A CA 1
ATOM 2607 C C . GLU A 1 347 ? 37.717 13.814 7.902 1.00 38.75 347 GLU A C 1
ATOM 2609 O O . GLU A 1 347 ? 38.775 13.582 8.487 1.00 38.75 347 GLU A O 1
ATOM 2614 N N . ASN A 1 348 ? 37.690 14.106 6.599 1.00 41.72 348 ASN A N 1
ATOM 2615 C CA . ASN A 1 348 ? 38.889 14.433 5.839 1.00 41.72 348 ASN A CA 1
ATOM 2616 C C . ASN A 1 348 ? 39.432 15.776 6.338 1.00 41.72 348 ASN A C 1
ATOM 2618 O O . ASN A 1 348 ? 39.058 16.844 5.850 1.00 41.72 348 ASN A O 1
ATOM 2622 N N . GLN A 1 349 ? 40.341 15.723 7.311 1.00 46.53 349 GLN A N 1
ATOM 2623 C CA . GLN A 1 349 ? 41.218 16.845 7.599 1.00 46.53 349 GLN A CA 1
ATOM 2624 C C . GLN A 1 349 ? 42.264 16.970 6.492 1.00 46.53 349 GLN A C 1
ATOM 2626 O O . GLN A 1 349 ? 43.174 16.152 6.379 1.00 46.53 349 GLN A O 1
ATOM 2631 N N . GLY A 1 350 ? 42.169 18.048 5.716 1.00 39.75 350 GLY A N 1
ATOM 2632 C CA . GLY A 1 350 ? 43.317 18.578 4.991 1.00 39.75 350 GLY A CA 1
ATOM 2633 C C . GLY A 1 350 ? 42.982 19.183 3.637 1.00 39.75 350 GLY A C 1
ATOM 2634 O O . GLY A 1 350 ? 42.528 18.491 2.734 1.00 39.75 350 GLY A O 1
ATOM 2635 N N . GLY A 1 351 ? 43.326 20.463 3.471 1.00 36.41 351 GLY A N 1
ATOM 2636 C CA . GLY A 1 351 ? 43.625 21.000 2.144 1.00 36.41 351 GLY A CA 1
ATOM 2637 C C . GLY A 1 351 ? 43.135 22.414 1.882 1.00 36.41 351 GLY A C 1
ATOM 2638 O O . GLY A 1 351 ? 42.227 22.618 1.085 1.00 36.41 351 GLY A O 1
ATOM 2639 N N . SER A 1 352 ? 43.796 23.395 2.498 1.00 49.75 352 SER A N 1
ATOM 2640 C CA . SER A 1 352 ? 43.821 24.778 2.012 1.00 49.75 352 SER A CA 1
ATOM 2641 C C . SER A 1 352 ? 44.134 24.804 0.511 1.00 49.75 352 SER A C 1
ATOM 2643 O O . SER A 1 352 ? 45.209 24.370 0.096 1.00 49.75 352 SER A O 1
ATOM 2645 N N . SER A 1 353 ? 43.215 25.322 -0.306 1.00 39.66 353 SER A N 1
ATOM 2646 C CA . SER A 1 353 ? 43.545 25.780 -1.653 1.00 39.66 353 SER A CA 1
ATOM 2647 C C . SER A 1 353 ? 42.757 27.039 -2.020 1.00 39.66 353 SER A C 1
ATOM 2649 O O . SER A 1 353 ? 41.536 27.119 -1.935 1.00 39.66 353 SER A O 1
ATOM 2651 N N . SER A 1 354 ? 43.555 28.048 -2.356 1.00 41.59 354 SER A N 1
ATOM 2652 C CA . SER A 1 354 ? 43.271 29.323 -3.007 1.00 41.59 354 SER A CA 1
ATOM 2653 C C . SER A 1 354 ? 41.996 29.369 -3.867 1.00 41.59 354 SER A C 1
ATOM 2655 O O . SER A 1 354 ? 41.896 28.723 -4.908 1.00 41.59 354 SER A O 1
ATOM 2657 N N . GLN A 1 355 ? 41.072 30.253 -3.479 1.00 34.03 355 GLN A N 1
ATOM 2658 C CA . GLN A 1 355 ? 40.073 30.829 -4.378 1.00 34.03 355 GLN A CA 1
ATOM 2659 C C . GLN A 1 355 ? 40.766 31.746 -5.395 1.00 34.03 355 GLN A C 1
ATOM 2661 O O . GLN A 1 355 ? 41.382 32.746 -5.026 1.00 34.03 355 GLN A O 1
ATOM 2666 N N . THR A 1 356 ? 40.612 31.438 -6.680 1.00 39.09 356 THR A N 1
ATOM 2667 C CA . THR A 1 356 ? 40.738 32.412 -7.771 1.00 39.09 356 THR A CA 1
ATOM 2668 C C . THR A 1 356 ? 39.372 32.562 -8.432 1.00 39.09 356 THR A C 1
ATOM 2670 O O . THR A 1 356 ? 38.787 31.602 -8.926 1.00 39.09 356 THR A O 1
ATOM 2673 N N . SER A 1 357 ? 38.833 33.780 -8.375 1.00 37.88 357 SER A N 1
ATOM 2674 C CA . SER A 1 357 ? 37.547 34.161 -8.960 1.00 37.88 357 SER A CA 1
ATOM 2675 C C . SER A 1 357 ? 37.573 34.081 -10.491 1.00 37.88 357 SER A C 1
ATOM 2677 O O . SER A 1 357 ? 38.535 34.560 -11.098 1.00 37.88 357 SER A O 1
ATOM 2679 N N . PRO A 1 358 ? 36.511 33.590 -11.155 1.00 43.72 358 PRO A N 1
ATOM 2680 C CA . PRO A 1 358 ? 36.356 33.778 -12.587 1.00 43.72 358 PRO A CA 1
ATOM 2681 C C . PRO A 1 358 ? 35.807 35.178 -12.899 1.00 43.72 358 PRO A C 1
ATOM 2683 O O . PRO A 1 358 ? 34.816 35.640 -12.333 1.00 43.72 358 PRO A O 1
ATOM 2686 N N . VAL A 1 359 ? 36.478 35.842 -13.838 1.00 45.09 359 VAL A N 1
ATOM 2687 C CA . VAL A 1 359 ? 36.084 37.110 -14.458 1.00 45.09 359 VAL A CA 1
ATOM 2688 C C . VAL A 1 359 ? 34.838 36.887 -15.319 1.00 45.09 359 VAL A C 1
ATOM 2690 O O . VAL A 1 359 ? 34.875 36.150 -16.305 1.00 45.09 359 VAL A O 1
ATOM 2693 N N . VAL A 1 360 ? 33.743 37.558 -14.963 1.00 44.41 360 VAL A N 1
ATOM 2694 C CA . VAL A 1 360 ? 32.529 37.671 -15.781 1.00 44.41 360 VAL A CA 1
ATOM 2695 C C . VAL A 1 360 ? 32.822 38.610 -16.954 1.00 44.41 360 VAL A C 1
ATOM 2697 O O . VAL A 1 360 ? 33.151 39.777 -16.753 1.00 44.41 360 VAL A O 1
ATOM 2700 N N . LYS A 1 361 ? 32.715 38.108 -18.189 1.00 43.72 361 LYS A N 1
ATOM 2701 C CA . LYS A 1 361 ? 32.673 38.944 -19.397 1.00 43.72 361 LYS A CA 1
ATOM 2702 C C . LYS A 1 361 ? 31.222 39.318 -19.688 1.00 43.72 361 LYS A C 1
ATOM 2704 O O . LYS A 1 361 ? 30.399 38.444 -19.946 1.00 43.72 361 LYS A O 1
ATOM 2709 N N . GLU A 1 362 ? 30.935 40.615 -19.662 1.00 39.84 362 GLU A N 1
ATOM 2710 C CA . GLU A 1 362 ? 29.663 41.193 -20.091 1.00 39.84 362 GLU A CA 1
ATOM 2711 C C . GLU A 1 362 ? 29.436 40.949 -21.592 1.00 39.84 362 GLU A C 1
ATOM 2713 O O . GLU A 1 362 ? 30.230 41.356 -22.443 1.00 39.84 362 GLU A O 1
ATOM 2718 N N . GLY A 1 363 ? 28.336 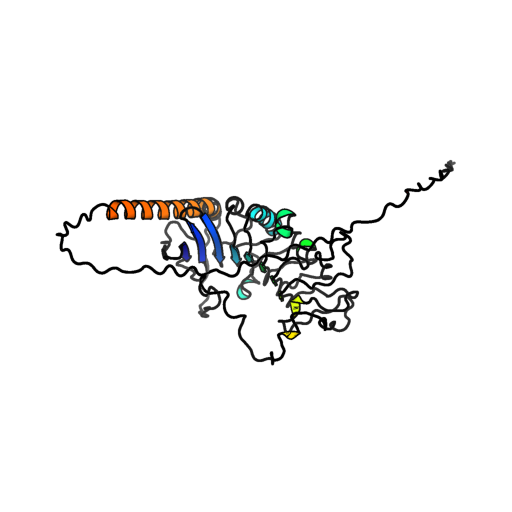40.269 -21.915 1.00 44.38 363 GLY A N 1
ATOM 2719 C CA . GLY A 1 363 ? 27.829 40.118 -23.274 1.00 44.38 363 GLY A CA 1
ATOM 2720 C C . GLY A 1 363 ? 26.920 41.289 -23.643 1.00 44.38 363 GLY A C 1
ATOM 2721 O O . GLY A 1 363 ? 25.884 41.508 -23.020 1.00 44.38 363 GLY A O 1
ATOM 2722 N N . LYS A 1 364 ? 27.314 42.033 -24.678 1.00 43.09 364 LYS A N 1
ATOM 2723 C CA . LYS A 1 364 ? 26.546 43.106 -25.321 1.00 43.09 364 LYS A CA 1
ATOM 2724 C C . LYS A 1 364 ? 25.312 42.518 -26.025 1.00 43.09 364 LYS A C 1
ATOM 2726 O O . LYS A 1 364 ? 25.455 41.626 -26.856 1.00 43.09 364 LYS A O 1
ATOM 2731 N N . VAL A 1 365 ? 24.119 43.031 -25.719 1.00 46.66 365 VAL A N 1
ATOM 2732 C CA . VAL A 1 365 ? 22.862 42.683 -26.404 1.00 46.66 365 VAL A CA 1
ATOM 2733 C C . VAL A 1 365 ? 22.507 43.804 -27.380 1.00 46.66 365 VAL A C 1
ATOM 2735 O O . VAL A 1 365 ? 22.121 44.894 -26.960 1.00 46.66 365 VAL A O 1
ATOM 2738 N N . ASP A 1 366 ? 22.611 43.529 -28.680 1.00 48.81 366 ASP A N 1
ATOM 2739 C CA . ASP A 1 366 ? 22.136 44.422 -29.739 1.00 48.81 366 ASP A CA 1
ATOM 2740 C C . ASP A 1 366 ? 20.629 44.222 -29.969 1.00 48.81 366 ASP A C 1
ATOM 2742 O O . ASP A 1 366 ? 20.169 43.171 -30.419 1.00 48.81 366 ASP A O 1
ATOM 2746 N N . LYS A 1 367 ? 19.839 45.261 -29.671 1.00 47.50 367 LYS A N 1
ATOM 2747 C CA . LYS A 1 367 ? 18.420 45.353 -30.042 1.00 47.50 367 LYS A CA 1
ATOM 2748 C C . LYS A 1 367 ? 18.304 45.758 -31.510 1.00 47.50 367 LYS A C 1
ATOM 2750 O O . LYS A 1 367 ? 18.658 46.876 -31.875 1.00 47.50 367 LYS A O 1
ATOM 2755 N N . LYS A 1 368 ? 17.739 44.878 -32.340 1.00 50.81 368 LYS A N 1
ATOM 2756 C CA . LYS A 1 368 ? 17.318 45.199 -33.709 1.00 50.81 368 LYS A CA 1
ATOM 2757 C C . LYS A 1 368 ? 15.803 45.395 -33.737 1.00 50.81 368 LYS A C 1
ATOM 2759 O O . LYS A 1 368 ? 15.038 44.439 -33.649 1.00 50.81 368 LYS A O 1
ATOM 2764 N N . THR A 1 369 ? 15.388 46.651 -33.833 1.00 49.53 369 THR A N 1
ATOM 2765 C CA . THR A 1 369 ? 14.002 47.078 -34.050 1.00 49.53 369 THR A CA 1
ATOM 2766 C C . THR A 1 369 ? 13.617 46.799 -35.505 1.00 49.53 369 THR A C 1
ATOM 2768 O O . THR A 1 369 ? 14.353 47.178 -36.417 1.00 49.53 369 THR A O 1
ATOM 2771 N N . LYS A 1 370 ? 12.480 46.136 -35.733 1.00 50.38 370 LYS A N 1
ATOM 2772 C CA . LYS A 1 370 ? 11.881 45.937 -37.059 1.00 50.38 370 LYS A CA 1
ATOM 2773 C C . LYS A 1 370 ? 10.611 46.786 -37.119 1.00 50.38 370 LYS A C 1
ATOM 2775 O O . LYS A 1 370 ? 9.740 46.621 -36.272 1.00 50.38 370 LYS A O 1
ATOM 2780 N N . ALA A 1 371 ? 10.562 47.718 -38.066 1.00 52.88 371 ALA A N 1
ATOM 2781 C CA . ALA A 1 371 ? 9.380 48.506 -38.393 1.00 52.88 371 ALA A CA 1
ATOM 2782 C C . ALA A 1 371 ? 8.608 47.802 -39.518 1.00 52.88 371 ALA A C 1
ATOM 2784 O O . ALA A 1 371 ? 9.221 47.342 -40.484 1.00 52.88 371 ALA A O 1
ATOM 2785 N N . GLU A 1 372 ? 7.291 47.710 -39.362 1.00 50.44 372 GLU A N 1
ATOM 2786 C CA . GLU A 1 372 ? 6.339 47.381 -40.423 1.00 50.44 372 GLU A CA 1
ATOM 2787 C C . GLU A 1 372 ? 5.905 48.671 -41.134 1.00 50.44 372 GLU A C 1
ATOM 2789 O O . GLU A 1 372 ? 5.689 49.700 -40.486 1.00 50.44 372 GLU A O 1
ATOM 2794 N N . VAL A 1 373 ? 5.791 48.584 -42.460 1.00 59.00 373 VAL A N 1
ATOM 2795 C CA . VAL A 1 373 ? 4.957 49.422 -43.334 1.00 59.00 373 VAL A CA 1
ATOM 2796 C C . VAL A 1 373 ? 4.110 48.465 -44.150 1.00 59.00 373 VAL A C 1
ATOM 2798 O O . VAL A 1 373 ? 4.692 47.446 -44.598 1.00 59.00 373 VAL A O 1
#

Radius of gyration: 28.19 Å; chains: 1; bounding box: 77×76×103 Å